Protein AF-A0ABD1MP62-F1 (afdb_monomer_lite)

Foldseek 3Di:
DEDDDPDADEEEDDLCVLVPLVYQYYAPDPHAHEEEDDLSVLSNQNHAYYHHEHYAYEEEDHLSCLSHLHAHEHHYNYAYEEADHLSNCVNLRHAEDAHEHYAYEEADNCSQQVSQNHEYYAHAQYAYEEEDDPRNPRYNYHHHHHYHYDLLVVLLVLLQVLLCVFQVDHSVVVLVLVVDPVQQQDAPLVRGHVVVVVDDDPLNLLLNLQSNLLSLLSNDPDSVRRDGVVLVVVSNVPSPDDDPDDSGRDGNNNSPPDDSDDPPDDDDD

Secondary structure (DSSP, 8-state):
-EEE--S--EEEPPGGGGG-TT--EEE--SSEEESPPPGGGGG-TT--EEE--SS--EEPPPGGGGGS--SEEE--SSEEEEEPPGGGGTTS---EEE--SSEEEEEPPHHHHT-TT--EEE--SSEEEEPPPS---S-SEEE--SSEE-THHHHHHHHHHHHHHHH-S-HHHHHHHHHSTTGGGSBHHHHS-HHHHTT--HHHHHHHHHHHHHHHHHT-SSGGGSPPHHHHHHHHH------SS-TTT-BHHHHHT-----SSS----

Sequence (269 aa):
MALYIFHPIAGSIPIQLANLTQLTRLYLHDNLLTGSIPSTLGHLKKLFDLDLHSNQITGFIPRGLGNSSLKFLYLSHNSLFGSIPSKIANSMKLIEVDLSHNNLTGSIPPLIFQCPSIRNVDLSCNLLNGSITSQINCVYNLNLSHNFLEEKCDVYSFGVVTLETLTGRDPRELISFLSNSTTQNMLLKDLLDPRLALSICQKDTQDIMIVVSIALACLCSKPKFRPSMQDVSCELSNFKMTLLSSFHEISIHQLMTREICHPSCKSQD

InterPro domains:
  IPR001611 Leucine-rich repeat [PF00560] (93-115)
  IPR001611 Leucine-rich repeat [PF13855] (22-80)
  IPR001611 Leucine-rich repeat [PS51450] (93-115)
  IPR011009 Protein kinase-like domain superfamily [SSF56112] (147-244)
  IPR032675 Leucine-rich repeat domain superfamily [G3DSA:3.80.10.10] (3-115)
  IPR051716 Plant receptor-like serine/threonine kinase [PTHR48053] (9-149)

pLDDT: mean 83.3, std 15.79, range [28.67, 98.88]

Organism: NCBI:txid520843

Structure (mmCIF, N/CA/C/O backbone):
data_AF-A0ABD1MP62-F1
#
_entry.id   AF-A0ABD1MP62-F1
#
loop_
_atom_site.group_PDB
_atom_site.id
_atom_site.type_symbol
_atom_site.label_atom_id
_atom_site.label_alt_id
_atom_site.label_comp_id
_atom_site.label_asym_id
_atom_site.label_entity_id
_atom_site.label_seq_id
_atom_site.pdbx_PDB_ins_code
_atom_site.Cartn_x
_atom_site.Cartn_y
_atom_site.Cartn_z
_atom_site.occupancy
_atom_site.B_iso_or_equiv
_atom_site.auth_seq_id
_atom_site.auth_comp_id
_atom_site.auth_asym_id
_atom_site.auth_atom_id
_atom_site.pdbx_PDB_model_num
ATOM 1 N N . MET A 1 1 ? 8.850 3.581 -27.011 1.00 85.19 1 MET A N 1
ATOM 2 C CA . MET A 1 1 ? 9.433 2.266 -27.365 1.00 85.19 1 MET A CA 1
ATOM 3 C C . MET A 1 1 ? 9.055 1.284 -26.275 1.00 85.19 1 MET A C 1
ATOM 5 O O . MET A 1 1 ? 9.059 1.680 -25.119 1.00 85.19 1 MET A O 1
ATOM 9 N N . ALA A 1 2 ? 8.693 0.052 -26.602 1.00 91.12 2 ALA A N 1
ATOM 10 C CA . ALA A 1 2 ? 8.270 -0.918 -25.601 1.00 91.12 2 ALA A CA 1
ATOM 11 C C . ALA A 1 2 ? 9.056 -2.221 -25.771 1.00 91.12 2 ALA A C 1
ATOM 13 O O . ALA A 1 2 ? 9.334 -2.613 -26.904 1.00 91.12 2 ALA A O 1
ATOM 14 N N . LEU A 1 3 ? 9.467 -2.817 -24.652 1.00 92.88 3 LEU A N 1
ATOM 15 C CA . LEU A 1 3 ? 10.203 -4.077 -24.607 1.00 92.88 3 LEU A CA 1
ATOM 16 C C . LEU A 1 3 ? 9.301 -5.135 -23.978 1.00 92.88 3 LEU A C 1
ATOM 18 O O . LEU A 1 3 ? 8.800 -4.927 -22.875 1.00 92.88 3 LEU A O 1
ATOM 22 N N . TYR A 1 4 ? 9.130 -6.236 -24.701 1.00 90.62 4 TYR A N 1
ATOM 23 C CA . TYR A 1 4 ? 8.314 -7.382 -24.325 1.00 90.62 4 TYR A CA 1
ATOM 24 C C . TYR A 1 4 ? 9.161 -8.634 -24.473 1.00 90.62 4 TYR A C 1
ATOM 26 O O . TYR A 1 4 ? 9.851 -8.792 -25.486 1.00 90.62 4 TYR A O 1
ATOM 34 N N . ILE A 1 5 ? 9.090 -9.524 -23.493 1.00 86.62 5 ILE A N 1
ATOM 35 C CA . ILE A 1 5 ? 9.750 -10.824 -23.550 1.00 86.62 5 ILE A CA 1
ATOM 36 C C . ILE A 1 5 ? 8.683 -11.903 -23.390 1.00 86.62 5 ILE A C 1
ATOM 38 O O . ILE A 1 5 ? 8.050 -11.995 -22.349 1.00 86.62 5 ILE A O 1
ATOM 42 N N . PHE A 1 6 ? 8.494 -12.709 -24.437 1.00 73.44 6 PHE A N 1
ATOM 43 C CA . PHE A 1 6 ? 7.457 -13.749 -24.509 1.00 73.44 6 PHE A CA 1
ATOM 44 C C . PHE A 1 6 ? 7.978 -15.174 -24.263 1.00 73.44 6 PHE A C 1
ATOM 46 O O . PHE A 1 6 ? 7.227 -16.132 -24.401 1.00 73.44 6 PHE A O 1
ATOM 53 N N . HIS A 1 7 ? 9.265 -15.332 -23.950 1.00 78.81 7 HIS A N 1
ATOM 54 C CA . HIS A 1 7 ? 9.871 -16.636 -23.671 1.00 78.81 7 HIS A CA 1
ATOM 55 C C . HIS A 1 7 ? 10.344 -16.679 -22.222 1.00 78.81 7 HIS A C 1
ATOM 57 O O . HIS A 1 7 ? 10.817 -15.644 -21.756 1.00 78.81 7 HIS A O 1
ATOM 63 N N . PRO A 1 8 ? 10.300 -17.845 -21.548 1.00 84.88 8 PRO A N 1
ATOM 64 C CA . PRO A 1 8 ? 10.791 -17.972 -20.184 1.00 84.88 8 PRO A CA 1
ATOM 65 C C . PRO A 1 8 ? 12.263 -17.567 -20.100 1.00 84.88 8 PRO A C 1
ATOM 67 O O . PRO A 1 8 ? 13.141 -18.242 -20.644 1.00 84.88 8 PRO A O 1
ATOM 70 N N . ILE A 1 9 ? 12.534 -16.460 -19.417 1.00 92.00 9 ILE A N 1
ATOM 71 C CA . ILE A 1 9 ? 13.886 -16.009 -19.097 1.00 92.00 9 ILE A CA 1
ATOM 72 C C . ILE A 1 9 ? 14.124 -16.177 -17.602 1.00 92.00 9 ILE A C 1
ATOM 74 O O . ILE A 1 9 ? 13.282 -15.835 -16.773 1.00 92.00 9 ILE A O 1
ATOM 78 N N . ALA A 1 10 ? 15.303 -16.700 -17.275 1.00 93.81 10 ALA A N 1
ATOM 79 C CA . ALA A 1 10 ? 15.806 -16.816 -15.917 1.00 93.81 10 ALA A CA 1
ATOM 80 C C . ALA A 1 10 ? 16.980 -15.857 -15.676 1.00 93.81 10 ALA A C 1
ATOM 82 O O . ALA A 1 10 ? 17.634 -15.393 -16.614 1.00 93.81 10 ALA A O 1
ATOM 83 N N . GLY A 1 11 ? 17.278 -15.611 -14.402 1.00 95.44 11 GLY A N 1
ATOM 84 C CA . GLY A 1 11 ? 18.381 -14.751 -13.967 1.00 95.44 11 GLY A CA 1
ATOM 85 C C . GLY A 1 11 ? 17.930 -13.339 -13.597 1.00 95.44 11 GLY A C 1
ATOM 86 O O . GLY A 1 11 ? 16.742 -13.051 -13.509 1.00 95.44 11 GLY A O 1
ATOM 87 N N . SER A 1 12 ? 18.884 -12.450 -13.331 1.00 97.06 12 SER A N 1
ATOM 88 C CA . SER A 1 12 ? 18.581 -11.094 -12.865 1.00 97.06 12 SER A CA 1
ATOM 89 C C . SER A 1 12 ? 18.259 -10.124 -13.995 1.00 97.06 12 SER A C 1
ATOM 91 O O . SER A 1 12 ? 18.856 -10.203 -15.068 1.00 97.06 12 SER A O 1
ATOM 93 N N . ILE A 1 13 ? 17.424 -9.124 -13.707 1.00 96.88 13 ILE A N 1
ATOM 94 C CA . ILE A 1 13 ? 17.196 -7.982 -14.602 1.00 96.88 13 ILE A CA 1
ATOM 95 C C . ILE A 1 13 ? 18.539 -7.259 -14.844 1.00 96.88 13 ILE A C 1
ATOM 97 O O . ILE A 1 13 ? 19.132 -6.735 -13.896 1.00 96.88 13 ILE A O 1
ATOM 101 N N . PRO A 1 14 ? 19.046 -7.198 -16.089 1.00 95.88 14 PRO A N 1
ATOM 102 C CA . PRO A 1 14 ? 20.359 -6.629 -16.358 1.00 95.88 14 PRO A CA 1
ATOM 103 C C . PRO A 1 14 ? 20.346 -5.105 -16.217 1.00 95.88 14 PRO A C 1
ATOM 105 O O . PRO A 1 14 ? 19.480 -4.411 -16.757 1.00 95.88 14 PRO A O 1
ATOM 108 N N . ILE A 1 15 ? 21.362 -4.557 -15.543 1.00 96.50 15 ILE A N 1
ATOM 109 C CA . ILE A 1 15 ? 21.493 -3.111 -15.299 1.00 96.50 15 ILE A CA 1
ATOM 110 C C . ILE A 1 15 ? 21.549 -2.293 -16.599 1.00 96.50 15 ILE A C 1
ATOM 112 O O . ILE A 1 15 ? 21.164 -1.123 -16.608 1.00 96.50 15 ILE A O 1
ATOM 116 N N . GLN A 1 16 ? 21.997 -2.915 -17.694 1.00 96.75 16 GLN A N 1
ATOM 117 C CA . GLN A 1 16 ? 22.142 -2.328 -19.023 1.00 96.75 16 GLN A CA 1
ATOM 118 C C . GLN A 1 16 ? 20.797 -1.945 -19.651 1.00 96.75 16 GLN A C 1
ATOM 120 O O . GLN A 1 16 ? 20.783 -1.094 -20.540 1.00 96.75 16 GLN A O 1
ATOM 125 N N . LEU A 1 17 ? 19.663 -2.481 -19.172 1.00 95.12 17 LEU A N 1
ATOM 126 C CA . LEU A 1 17 ? 18.332 -2.026 -19.604 1.00 95.12 17 LEU A CA 1
ATOM 127 C C . LEU A 1 17 ? 18.130 -0.526 -19.368 1.00 95.12 17 LEU A C 1
ATOM 129 O O . LEU A 1 17 ? 17.416 0.125 -20.128 1.00 95.12 17 LEU A O 1
ATOM 133 N N . ALA A 1 18 ? 18.822 0.046 -18.380 1.00 94.38 18 ALA A N 1
ATOM 134 C CA . ALA A 1 18 ? 18.816 1.480 -18.118 1.00 94.38 18 ALA A CA 1
ATOM 135 C C . ALA A 1 18 ? 19.380 2.333 -19.274 1.00 94.38 18 ALA A C 1
ATOM 137 O O . ALA A 1 18 ? 19.104 3.532 -19.328 1.00 94.38 18 ALA A O 1
ATOM 138 N N . ASN A 1 19 ? 20.126 1.740 -20.216 1.00 96.56 19 ASN A N 1
ATOM 139 C CA . ASN A 1 19 ? 20.650 2.446 -21.391 1.00 96.56 19 ASN A CA 1
ATOM 140 C C . ASN A 1 19 ? 19.568 2.706 -22.452 1.00 96.56 19 ASN A C 1
ATOM 142 O O . ASN A 1 19 ? 19.747 3.561 -23.321 1.00 96.56 19 ASN A O 1
ATOM 146 N N . LEU A 1 20 ? 18.423 2.020 -22.377 1.00 96.12 20 LEU A N 1
ATOM 147 C CA . LEU A 1 20 ? 17.305 2.179 -23.309 1.00 96.12 20 LEU A CA 1
ATOM 148 C C . LEU A 1 20 ? 16.470 3.423 -22.965 1.00 96.12 20 LEU A C 1
ATOM 150 O O . LEU A 1 20 ? 15.278 3.337 -22.707 1.00 96.12 20 LEU A O 1
ATOM 154 N N . THR A 1 21 ? 17.074 4.612 -22.967 1.00 95.25 21 THR A N 1
ATOM 155 C CA . THR A 1 21 ? 16.461 5.868 -22.470 1.00 95.25 21 THR A CA 1
ATOM 156 C C . THR A 1 21 ? 15.147 6.282 -23.155 1.00 95.25 21 THR A C 1
ATOM 158 O O . THR A 1 21 ? 14.402 7.108 -22.624 1.00 95.25 21 THR A O 1
ATOM 161 N N . GLN A 1 22 ? 14.834 5.707 -24.321 1.00 96.94 22 GLN A N 1
ATOM 162 C CA . GLN A 1 22 ? 13.578 5.915 -25.055 1.00 96.94 22 GLN A CA 1
ATOM 163 C C . GLN A 1 22 ? 12.460 4.928 -24.672 1.00 96.94 22 GLN A C 1
ATOM 165 O O . GLN A 1 22 ? 11.354 4.997 -25.225 1.00 96.94 22 GLN A O 1
ATOM 170 N N . LEU A 1 23 ? 12.739 3.994 -23.759 1.00 97.44 23 LEU A N 1
ATOM 171 C CA . LEU A 1 23 ? 11.792 2.991 -23.304 1.00 97.44 23 LEU A CA 1
ATOM 172 C C . LEU A 1 23 ? 10.648 3.655 -22.533 1.00 97.44 23 LEU A C 1
ATOM 174 O O . LEU A 1 23 ? 10.854 4.465 -21.632 1.00 97.44 23 LEU A O 1
ATOM 178 N N . THR A 1 24 ? 9.431 3.322 -22.941 1.00 97.94 24 THR A N 1
ATOM 179 C CA . THR A 1 24 ? 8.174 3.830 -22.388 1.00 97.94 24 THR A CA 1
ATOM 180 C C . THR A 1 24 ? 7.393 2.743 -21.667 1.00 97.94 24 THR A C 1
ATOM 182 O O . THR A 1 24 ? 6.661 3.065 -20.736 1.00 97.94 24 THR A O 1
ATOM 185 N N . ARG A 1 25 ? 7.567 1.478 -22.083 1.00 98.31 25 ARG A N 1
ATOM 186 C CA . ARG A 1 25 ? 6.978 0.297 -21.442 1.00 98.31 25 ARG A CA 1
ATOM 187 C C . ARG A 1 25 ? 8.011 -0.821 -21.326 1.00 98.31 25 ARG A C 1
ATOM 189 O O . ARG A 1 25 ? 8.762 -1.036 -22.283 1.00 98.31 25 ARG A O 1
ATOM 196 N N . LEU A 1 26 ? 8.043 -1.505 -20.193 1.00 97.56 26 LEU A N 1
ATOM 197 C CA . LEU A 1 26 ? 8.919 -2.648 -19.943 1.00 97.56 26 LEU A CA 1
ATOM 198 C C . LEU A 1 26 ? 8.092 -3.775 -19.336 1.00 97.56 26 LEU A C 1
ATOM 200 O O . LEU A 1 26 ? 7.709 -3.662 -18.175 1.00 97.56 26 LEU A O 1
ATOM 204 N N . TYR A 1 27 ? 7.837 -4.823 -20.117 1.00 97.62 27 TYR A N 1
ATOM 205 C CA . TYR A 1 27 ? 7.059 -5.982 -19.689 1.00 97.62 27 TYR A CA 1
ATOM 206 C C . TYR A 1 27 ? 7.955 -7.214 -19.645 1.00 97.62 27 TYR A C 1
ATOM 208 O O . TYR A 1 27 ? 8.430 -7.694 -20.680 1.00 97.62 27 TYR A O 1
ATOM 216 N N . LEU A 1 28 ? 8.202 -7.682 -18.425 1.00 96.75 28 LEU A N 1
ATOM 217 C CA . LEU A 1 28 ? 8.984 -8.876 -18.106 1.00 96.75 28 LEU A CA 1
ATOM 218 C C . LEU A 1 28 ? 8.209 -9.818 -17.168 1.00 96.75 28 LEU A C 1
ATOM 220 O O . LEU A 1 28 ? 8.817 -10.626 -16.465 1.00 96.75 28 LEU A O 1
ATOM 224 N N . HIS A 1 29 ? 6.884 -9.684 -17.112 1.00 96.69 29 HIS A N 1
ATOM 225 C CA . HIS A 1 29 ? 6.030 -10.518 -16.275 1.00 96.69 29 HIS A CA 1
ATOM 226 C C . HIS A 1 29 ? 6.035 -11.992 -16.705 1.00 96.69 29 HIS A C 1
ATOM 228 O O . HIS A 1 29 ? 6.496 -12.309 -17.802 1.00 96.69 29 HIS A O 1
ATOM 234 N N . ASP A 1 30 ? 5.559 -12.880 -15.831 1.00 96.56 30 ASP A N 1
ATOM 235 C CA . ASP A 1 30 ? 5.448 -14.331 -16.065 1.00 96.56 30 ASP A CA 1
ATOM 236 C C . ASP A 1 30 ? 6.766 -14.983 -16.517 1.00 96.56 30 ASP A C 1
ATOM 238 O O . ASP A 1 30 ? 6.841 -15.719 -17.505 1.00 96.56 30 ASP A O 1
ATOM 242 N N . ASN A 1 31 ? 7.841 -14.689 -15.787 1.00 96.38 31 ASN A N 1
ATOM 243 C CA . ASN A 1 31 ? 9.179 -15.203 -16.060 1.00 96.38 31 ASN A CA 1
ATOM 244 C C . ASN A 1 31 ? 9.808 -15.833 -14.804 1.00 96.38 31 ASN A C 1
ATOM 246 O O . ASN A 1 31 ? 9.203 -15.936 -13.739 1.00 96.38 31 ASN A O 1
ATOM 250 N N . LEU A 1 32 ? 11.048 -16.309 -14.935 1.00 96.56 32 LEU A N 1
ATOM 251 C CA . LEU A 1 32 ? 11.832 -16.889 -13.840 1.00 96.56 32 LEU A CA 1
ATOM 252 C C . LEU A 1 32 ? 12.910 -15.903 -13.364 1.00 96.56 32 LEU A C 1
ATOM 254 O O . LEU A 1 32 ? 14.020 -16.311 -13.004 1.00 96.56 32 LEU A O 1
ATOM 258 N N . LEU A 1 33 ? 12.627 -14.596 -13.426 1.00 97.56 33 LEU A N 1
ATOM 259 C CA . LEU A 1 33 ? 13.602 -13.578 -13.053 1.00 97.56 33 LEU A CA 1
ATOM 260 C C . LEU A 1 33 ? 13.851 -13.603 -11.548 1.00 97.56 33 LEU A C 1
ATOM 262 O O . LEU A 1 33 ? 12.921 -13.679 -10.750 1.00 97.56 33 LEU A O 1
ATOM 266 N N . THR A 1 34 ? 15.121 -13.511 -11.171 1.00 98.12 34 THR A N 1
ATOM 267 C CA . THR A 1 34 ? 15.604 -13.545 -9.786 1.00 98.12 34 THR A CA 1
ATOM 268 C C . THR A 1 34 ? 16.410 -12.285 -9.461 1.00 98.12 34 THR A C 1
ATOM 270 O O . THR A 1 34 ? 16.545 -11.372 -10.279 1.00 98.12 34 THR A O 1
ATOM 273 N N . GLY A 1 35 ? 16.970 -12.200 -8.252 1.00 98.00 35 GLY A N 1
ATOM 274 C CA . GLY A 1 35 ? 17.731 -11.026 -7.818 1.00 98.00 35 GLY A CA 1
ATOM 275 C C . GLY A 1 35 ? 16.833 -9.811 -7.582 1.00 98.00 35 GLY A C 1
ATOM 276 O O . GLY A 1 35 ? 15.631 -9.964 -7.399 1.00 98.00 35 GLY A O 1
ATOM 277 N N . SER A 1 36 ? 17.412 -8.611 -7.536 1.00 98.25 36 SER A N 1
ATOM 278 C CA . SER A 1 36 ? 16.685 -7.381 -7.204 1.00 98.25 36 SER A CA 1
ATOM 279 C C . SER A 1 36 ? 16.381 -6.504 -8.410 1.00 98.25 36 SER A C 1
ATOM 281 O O . SER A 1 36 ? 17.054 -6.570 -9.438 1.00 98.25 36 SER A O 1
ATOM 283 N N . ILE A 1 37 ? 15.376 -5.635 -8.267 1.00 98.50 37 ILE A N 1
ATOM 284 C CA . ILE A 1 37 ? 15.076 -4.602 -9.260 1.00 98.50 37 ILE A CA 1
ATOM 285 C C . ILE A 1 37 ? 16.245 -3.598 -9.291 1.00 98.50 37 ILE A C 1
ATOM 287 O O . ILE A 1 37 ? 16.512 -2.940 -8.277 1.00 98.50 37 ILE A O 1
ATOM 291 N N . PRO A 1 38 ? 16.938 -3.411 -10.431 1.00 97.50 38 PRO A N 1
ATOM 292 C CA . PRO A 1 38 ? 18.050 -2.478 -10.512 1.00 97.50 38 PRO A CA 1
ATOM 293 C C . PRO A 1 38 ? 17.594 -1.040 -10.279 1.00 97.50 38 PRO A C 1
ATOM 295 O O . PRO A 1 38 ? 16.710 -0.523 -10.965 1.00 97.50 38 PRO A O 1
ATOM 298 N N . SER A 1 39 ? 18.259 -0.333 -9.365 1.00 96.06 39 SER A N 1
ATOM 299 C CA . SER A 1 39 ? 17.982 1.089 -9.120 1.00 96.06 39 SER A CA 1
ATOM 300 C C . SER A 1 39 ? 18.229 1.968 -10.355 1.00 96.06 39 SER A C 1
ATOM 302 O O . SER A 1 39 ? 17.619 3.034 -10.482 1.00 96.06 39 SER A O 1
ATOM 304 N N . THR A 1 40 ? 19.058 1.494 -11.294 1.00 97.06 40 THR A N 1
ATOM 305 C CA . THR A 1 40 ? 19.348 2.136 -12.582 1.00 97.06 40 THR A CA 1
ATOM 306 C C . THR A 1 40 ? 18.129 2.235 -13.498 1.00 97.06 40 THR A C 1
ATOM 308 O O . THR A 1 40 ? 18.106 3.123 -14.348 1.00 97.06 40 THR A O 1
ATOM 311 N N . LEU A 1 41 ? 17.070 1.435 -13.301 1.00 96.75 41 LEU A N 1
ATOM 312 C CA . LEU A 1 41 ? 15.810 1.602 -14.044 1.00 96.75 41 LEU A CA 1
ATOM 313 C C . LEU A 1 41 ? 15.182 2.992 -13.834 1.00 96.75 41 LEU A C 1
ATOM 315 O O . LEU A 1 41 ? 14.475 3.489 -14.709 1.00 96.75 41 LEU A O 1
ATOM 319 N N . GLY A 1 42 ? 15.521 3.684 -12.739 1.00 94.62 42 GLY A N 1
ATOM 320 C CA . GLY A 1 42 ? 15.162 5.089 -12.508 1.00 94.62 42 GLY A CA 1
ATOM 321 C C . GLY A 1 42 ? 15.784 6.102 -13.488 1.00 94.62 42 GLY A C 1
ATOM 322 O O . GLY A 1 42 ? 15.451 7.295 -13.457 1.00 94.62 42 GLY A O 1
ATOM 323 N N . HIS A 1 43 ? 16.714 5.676 -14.349 1.00 96.25 43 HIS A N 1
ATOM 324 C CA . HIS A 1 43 ? 17.237 6.492 -15.449 1.00 96.25 43 HIS A CA 1
ATOM 325 C C . HIS A 1 43 ? 16.271 6.558 -16.640 1.00 96.25 43 HIS A C 1
ATOM 327 O O . HIS A 1 43 ? 16.341 7.503 -17.427 1.00 96.25 43 HIS A O 1
ATOM 333 N N . LEU A 1 44 ? 15.324 5.622 -16.744 1.00 96.69 44 LEU A N 1
ATOM 334 C CA . LEU A 1 44 ? 14.346 5.549 -17.828 1.00 96.69 44 LEU A CA 1
ATOM 335 C C . LEU A 1 44 ? 13.206 6.559 -17.618 1.00 96.69 44 LEU A C 1
ATOM 337 O O . LEU A 1 44 ? 12.071 6.200 -17.327 1.00 96.69 44 LEU A O 1
ATOM 341 N N . LYS A 1 45 ? 13.491 7.856 -17.785 1.00 95.81 45 LYS A N 1
ATOM 342 C CA . LYS A 1 45 ? 12.548 8.959 -17.482 1.00 95.81 45 LYS A CA 1
ATOM 343 C C . LYS A 1 45 ? 11.215 8.889 -18.232 1.00 95.81 45 LYS A C 1
ATOM 345 O O . LYS A 1 45 ? 10.214 9.423 -17.751 1.00 95.81 45 LYS A O 1
ATOM 350 N N . LYS A 1 46 ? 11.219 8.257 -19.410 1.00 96.69 46 LYS A N 1
ATOM 351 C CA . LYS A 1 46 ? 10.047 8.073 -20.276 1.00 96.69 46 LYS A CA 1
ATOM 352 C C . LYS A 1 46 ? 9.226 6.826 -19.935 1.00 96.69 46 LYS A C 1
ATOM 354 O O . LYS A 1 46 ? 8.122 6.696 -20.462 1.00 96.69 46 LYS A O 1
ATOM 359 N N . LEU A 1 47 ? 9.741 5.942 -19.078 1.00 97.75 47 LEU A N 1
ATOM 360 C CA . LEU A 1 47 ? 9.043 4.742 -18.638 1.00 97.75 47 LEU A CA 1
ATOM 361 C C . LEU A 1 47 ? 7.823 5.159 -17.821 1.00 97.75 47 LEU A C 1
ATOM 363 O O . LEU A 1 47 ? 7.959 5.825 -16.792 1.00 97.75 47 LEU A O 1
ATOM 367 N N . PHE A 1 48 ? 6.644 4.792 -18.314 1.00 97.69 48 PHE A N 1
ATOM 368 C CA . PHE A 1 48 ? 5.382 5.042 -17.627 1.00 97.69 48 PHE A CA 1
ATOM 369 C C . PHE A 1 48 ? 4.639 3.753 -17.270 1.00 97.69 48 PHE A C 1
ATOM 371 O O . PHE A 1 48 ? 3.682 3.810 -16.505 1.00 97.69 48 PHE A O 1
ATOM 378 N N . ASP A 1 49 ? 5.066 2.618 -17.814 1.00 98.44 49 ASP A N 1
ATOM 379 C CA . ASP A 1 49 ? 4.413 1.329 -17.638 1.00 98.44 49 ASP A CA 1
ATOM 380 C C . ASP A 1 49 ? 5.478 0.261 -17.380 1.00 98.44 49 ASP A C 1
AT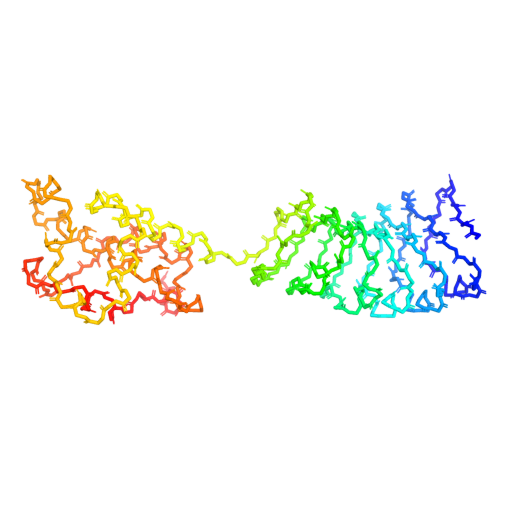OM 382 O O . ASP A 1 49 ? 6.313 -0.019 -18.250 1.00 98.44 49 ASP A O 1
ATOM 386 N N . LEU A 1 50 ? 5.524 -0.235 -16.149 1.00 98.38 50 LEU A N 1
ATOM 387 C CA . LEU A 1 50 ? 6.492 -1.227 -15.704 1.00 98.38 50 LEU A CA 1
ATOM 388 C C . LEU A 1 50 ? 5.739 -2.432 -15.166 1.00 98.38 50 LEU A C 1
ATOM 390 O O . LEU A 1 50 ? 5.054 -2.321 -14.149 1.00 98.38 50 LEU A O 1
ATOM 394 N N . ASP A 1 51 ? 5.940 -3.566 -15.823 1.00 98.44 51 ASP A N 1
ATOM 395 C CA . ASP A 1 51 ? 5.323 -4.821 -15.438 1.00 98.44 51 ASP A CA 1
ATOM 396 C C . ASP A 1 51 ? 6.380 -5.910 -15.225 1.00 98.44 51 ASP A C 1
ATOM 398 O O . ASP A 1 51 ? 7.065 -6.330 -16.164 1.00 98.44 51 ASP A O 1
ATOM 402 N N . LEU A 1 52 ? 6.527 -6.321 -13.966 1.00 98.31 52 LEU A N 1
ATOM 403 C CA . LEU A 1 52 ? 7.432 -7.368 -13.493 1.00 98.31 52 LEU A CA 1
ATOM 404 C C . LEU A 1 52 ? 6.682 -8.430 -12.667 1.00 98.31 52 LEU A C 1
ATOM 406 O O . LEU A 1 52 ? 7.323 -9.145 -11.888 1.00 98.31 52 LEU A O 1
ATOM 410 N N . HIS A 1 53 ? 5.349 -8.513 -12.771 1.00 98.44 53 HIS A N 1
ATOM 411 C CA . HIS A 1 53 ? 4.575 -9.439 -11.940 1.00 98.44 53 HIS A CA 1
ATOM 412 C C . HIS A 1 53 ? 4.910 -10.913 -12.237 1.00 98.44 53 HIS A C 1
ATOM 414 O O . HIS A 1 53 ? 5.508 -11.224 -13.269 1.00 98.44 53 HIS A O 1
ATOM 420 N N . SER A 1 54 ? 4.565 -11.825 -11.325 1.00 98.06 54 SER A N 1
ATOM 421 C CA . SER A 1 54 ? 4.788 -13.276 -11.484 1.00 98.06 54 SER A CA 1
ATOM 422 C C . SER A 1 54 ? 6.245 -13.631 -11.811 1.00 98.06 54 SER A C 1
ATOM 424 O O . SER A 1 54 ? 6.560 -14.178 -12.869 1.00 98.06 54 SER A O 1
ATOM 426 N N . ASN A 1 55 ? 7.156 -13.291 -10.900 1.00 98.31 55 ASN A N 1
ATOM 427 C CA . ASN A 1 55 ? 8.576 -13.633 -10.988 1.00 98.31 55 ASN A CA 1
ATOM 428 C C . ASN A 1 55 ? 9.106 -14.080 -9.607 1.00 98.31 55 ASN A C 1
ATOM 430 O O . ASN A 1 55 ? 8.359 -14.261 -8.649 1.00 98.31 55 ASN A O 1
ATOM 434 N N . GLN A 1 56 ? 10.417 -14.295 -9.491 1.00 98.25 56 GLN A N 1
ATOM 435 C CA . GLN A 1 56 ? 11.108 -14.647 -8.242 1.00 98.25 56 GLN A CA 1
ATOM 436 C C . GLN A 1 56 ? 12.015 -13.493 -7.777 1.00 98.25 56 GLN A C 1
ATOM 438 O O . GLN A 1 56 ? 13.098 -13.706 -7.218 1.00 98.25 56 GLN A O 1
ATOM 443 N N . ILE A 1 57 ? 11.610 -12.250 -8.054 1.00 98.62 57 ILE A N 1
ATOM 444 C CA . ILE A 1 57 ? 12.391 -11.055 -7.729 1.00 98.62 57 ILE A CA 1
ATOM 445 C C . ILE A 1 57 ? 12.368 -10.847 -6.214 1.00 98.62 57 ILE A C 1
ATOM 447 O O . ILE A 1 57 ? 11.333 -10.941 -5.561 1.00 98.62 57 ILE A O 1
ATOM 451 N N . THR A 1 58 ? 13.531 -10.539 -5.653 1.00 98.56 58 THR A N 1
ATOM 452 C CA . THR A 1 58 ? 13.768 -10.312 -4.223 1.00 98.56 58 THR A CA 1
ATOM 453 C C . THR A 1 58 ? 14.302 -8.899 -3.982 1.00 98.56 58 THR A C 1
ATOM 455 O O . THR A 1 58 ? 14.555 -8.130 -4.909 1.00 98.56 58 THR A O 1
ATOM 458 N N . GLY A 1 59 ? 14.521 -8.531 -2.721 1.00 98.31 59 GLY A N 1
ATOM 459 C CA . GLY A 1 59 ? 15.110 -7.241 -2.367 1.00 98.31 59 GLY A CA 1
ATOM 460 C C . GLY A 1 59 ? 14.082 -6.121 -2.241 1.00 98.31 59 GLY A C 1
ATOM 461 O O . GLY A 1 59 ? 12.876 -6.345 -2.214 1.00 98.31 59 GLY A O 1
ATOM 462 N N . PHE A 1 60 ? 14.585 -4.893 -2.136 1.00 98.56 60 PHE A N 1
ATOM 463 C CA . PHE A 1 60 ? 13.765 -3.701 -1.939 1.00 98.56 60 PHE A CA 1
ATOM 464 C C . PHE A 1 60 ? 13.244 -3.147 -3.262 1.00 98.56 60 PHE A C 1
ATOM 466 O O . PHE A 1 60 ? 13.960 -3.152 -4.264 1.00 98.56 60 PHE A O 1
ATOM 473 N N . ILE A 1 61 ? 12.065 -2.522 -3.232 1.00 98.56 61 ILE A N 1
ATOM 474 C CA . ILE A 1 61 ? 11.641 -1.616 -4.304 1.00 98.56 61 ILE A CA 1
ATOM 475 C C . ILE A 1 61 ? 12.605 -0.413 -4.303 1.00 98.56 61 ILE A C 1
ATOM 477 O O . ILE A 1 61 ? 12.689 0.319 -3.312 1.00 98.56 61 ILE A O 1
ATOM 481 N N . PRO A 1 62 ? 13.378 -0.165 -5.374 1.00 97.31 62 PRO A N 1
ATOM 482 C CA . PRO A 1 62 ? 14.399 0.867 -5.343 1.00 97.31 62 PRO A CA 1
ATOM 483 C C . PRO A 1 62 ? 13.768 2.258 -5.431 1.00 97.31 62 PRO A C 1
ATOM 485 O O . PRO A 1 62 ? 13.056 2.591 -6.377 1.00 97.31 62 PRO A O 1
ATOM 488 N N . ARG A 1 63 ? 14.151 3.142 -4.501 1.00 95.94 63 ARG A N 1
ATOM 489 C CA . ARG A 1 63 ? 13.726 4.558 -4.474 1.00 95.94 63 ARG A CA 1
ATOM 490 C C . ARG A 1 63 ? 13.957 5.320 -5.790 1.00 95.94 63 ARG A C 1
ATOM 492 O O . ARG A 1 63 ? 13.340 6.357 -6.004 1.00 95.94 63 ARG A O 1
ATOM 499 N N . GLY A 1 64 ? 14.872 4.831 -6.635 1.00 94.50 64 GLY A N 1
ATOM 500 C CA . GLY A 1 64 ? 15.183 5.391 -7.949 1.00 94.50 64 GLY A CA 1
ATOM 501 C C . GLY A 1 64 ? 14.044 5.269 -8.965 1.00 94.50 64 GLY A C 1
ATOM 502 O O . GLY A 1 64 ? 13.953 6.136 -9.829 1.00 94.50 64 GLY A O 1
ATOM 503 N N . LEU A 1 65 ? 13.144 4.281 -8.837 1.00 95.25 65 LEU A N 1
ATOM 504 C CA . LEU A 1 65 ? 11.974 4.135 -9.725 1.00 95.25 65 LEU A CA 1
ATOM 505 C C . LEU A 1 65 ? 11.059 5.361 -9.697 1.00 95.25 65 LEU A C 1
ATOM 507 O O . LEU A 1 65 ? 10.474 5.715 -10.715 1.00 95.25 65 LEU A O 1
ATOM 511 N N . GLY A 1 66 ? 11.021 6.065 -8.564 1.00 91.38 66 GLY A N 1
ATOM 512 C CA . GLY A 1 66 ? 10.309 7.333 -8.415 1.00 91.38 66 GLY A CA 1
ATOM 513 C C . GLY A 1 66 ? 10.793 8.463 -9.326 1.00 91.38 66 GLY A C 1
ATOM 514 O O . GLY A 1 66 ? 10.119 9.479 -9.460 1.00 91.38 66 GLY A O 1
ATOM 515 N N . ASN A 1 67 ? 11.959 8.306 -9.959 1.00 93.25 67 ASN A N 1
ATOM 516 C CA . ASN A 1 67 ? 12.467 9.272 -10.924 1.00 93.25 67 ASN A CA 1
ATOM 517 C C . ASN A 1 67 ? 11.909 9.068 -12.346 1.00 93.25 67 ASN A C 1
ATOM 519 O O . ASN A 1 67 ? 12.207 9.881 -13.228 1.00 93.25 67 ASN A O 1
ATOM 523 N N . SER A 1 68 ? 11.179 7.980 -12.588 1.00 92.12 68 SER A N 1
ATOM 524 C CA . SER A 1 68 ? 10.500 7.694 -13.852 1.00 92.12 68 SER A CA 1
ATOM 525 C C . SER A 1 68 ? 9.074 8.256 -13.828 1.00 92.12 68 SER A C 1
ATOM 527 O O . SER A 1 68 ? 8.504 8.518 -12.770 1.00 92.12 68 SER A O 1
ATOM 529 N N . SER A 1 69 ? 8.468 8.457 -14.999 1.00 93.19 69 SER A N 1
ATOM 530 C CA . SER A 1 69 ? 7.100 8.992 -15.109 1.00 93.19 69 SER A CA 1
ATOM 531 C C . SER A 1 69 ? 6.036 7.893 -15.000 1.00 93.19 69 SER A C 1
ATOM 533 O O . SER A 1 69 ? 5.123 7.848 -15.826 1.00 93.19 69 SER A O 1
ATOM 535 N N . LEU A 1 70 ? 6.171 7.002 -14.010 1.00 97.44 70 LEU A N 1
ATOM 536 C CA . LEU A 1 70 ? 5.311 5.827 -13.841 1.00 97.44 70 LEU A CA 1
ATOM 537 C C . LEU A 1 70 ? 3.833 6.213 -13.690 1.00 97.44 70 LEU A C 1
ATOM 539 O O . LEU A 1 70 ? 3.488 7.152 -12.970 1.00 97.44 70 LEU A O 1
ATOM 543 N N . LYS A 1 71 ? 2.991 5.464 -14.401 1.00 98.12 71 LYS A N 1
ATOM 544 C CA . LYS A 1 71 ? 1.526 5.484 -14.365 1.00 98.12 71 LYS A CA 1
ATOM 545 C C . LYS A 1 71 ? 0.982 4.121 -13.949 1.00 98.12 71 LYS A C 1
ATOM 547 O O . LYS A 1 71 ? 0.060 4.073 -13.145 1.00 98.12 71 LYS A O 1
ATOM 552 N N . PHE A 1 72 ? 1.573 3.057 -14.483 1.00 98.50 72 PHE A N 1
ATOM 553 C CA . PHE A 1 72 ? 1.221 1.673 -14.198 1.00 98.50 72 PHE A CA 1
ATOM 554 C C . PHE A 1 72 ? 2.451 0.973 -13.628 1.00 98.50 72 PHE A C 1
ATOM 556 O O . PHE A 1 72 ? 3.548 1.077 -14.193 1.00 98.50 72 PHE A O 1
ATOM 563 N N . LEU A 1 73 ? 2.277 0.336 -12.477 1.00 98.56 73 LEU A N 1
ATOM 564 C CA . LEU A 1 73 ? 3.331 -0.386 -11.787 1.00 98.56 73 LEU A CA 1
ATOM 565 C C . LEU A 1 73 ? 2.781 -1.709 -11.263 1.00 98.56 73 LEU A C 1
ATOM 567 O O . LEU A 1 73 ? 2.026 -1.713 -10.293 1.00 98.56 73 LEU A O 1
ATOM 571 N N . TYR A 1 74 ? 3.231 -2.804 -11.865 1.00 98.81 74 TYR A N 1
ATOM 572 C CA . TYR A 1 74 ? 2.849 -4.160 -11.486 1.00 98.81 74 TYR A CA 1
ATOM 573 C C . TYR A 1 74 ? 4.091 -4.915 -11.020 1.00 98.81 74 TYR A C 1
ATOM 575 O O . TYR A 1 74 ? 4.989 -5.209 -11.810 1.00 98.81 74 TYR A O 1
ATOM 583 N N . LEU A 1 75 ? 4.175 -5.171 -9.716 1.00 98.75 75 LEU A N 1
ATOM 584 C CA . LEU A 1 75 ? 5.258 -5.929 -9.079 1.00 98.75 75 LEU A CA 1
ATOM 585 C C . LEU A 1 75 ? 4.715 -7.120 -8.273 1.00 98.75 75 LEU A C 1
ATOM 587 O O . LEU A 1 75 ? 5.431 -7.667 -7.429 1.00 98.75 75 LEU A O 1
ATOM 591 N N . SER A 1 76 ? 3.455 -7.496 -8.485 1.00 98.88 76 SER A N 1
ATOM 592 C CA . SER A 1 76 ? 2.791 -8.545 -7.718 1.00 98.88 76 SER A CA 1
ATOM 593 C C . SER A 1 76 ? 3.395 -9.928 -7.935 1.00 98.88 76 SER A C 1
ATOM 595 O O . SER A 1 76 ? 4.144 -10.149 -8.888 1.00 98.88 76 SER A O 1
ATOM 597 N N . HIS A 1 77 ? 3.113 -10.859 -7.022 1.00 98.75 77 HIS A N 1
ATOM 598 C CA . HIS A 1 77 ? 3.619 -12.238 -7.074 1.00 98.75 77 HIS A CA 1
ATOM 599 C C . HIS A 1 77 ? 5.146 -12.302 -7.236 1.00 98.75 77 HIS A C 1
ATOM 601 O O . HIS A 1 77 ? 5.678 -12.850 -8.202 1.00 98.75 77 HIS A O 1
ATOM 607 N N . ASN A 1 78 ? 5.847 -11.702 -6.276 1.00 98.81 78 ASN A N 1
ATOM 608 C CA . ASN A 1 78 ? 7.302 -11.731 -6.154 1.00 98.81 78 ASN A CA 1
ATOM 609 C C . ASN A 1 78 ? 7.685 -11.956 -4.676 1.00 98.81 78 ASN A C 1
ATOM 611 O O . ASN A 1 78 ? 6.854 -12.273 -3.829 1.00 98.81 78 ASN A O 1
ATOM 615 N N . SER A 1 79 ? 8.967 -11.838 -4.344 1.00 98.62 79 SER A N 1
ATOM 616 C CA . SER A 1 79 ? 9.494 -11.929 -2.975 1.00 98.62 79 SER A CA 1
ATOM 617 C C . SER A 1 79 ? 10.147 -10.610 -2.535 1.00 98.62 79 SER A C 1
ATOM 619 O O . SER A 1 79 ? 11.181 -10.603 -1.858 1.00 98.62 79 SER A O 1
ATOM 621 N N . LEU A 1 80 ? 9.575 -9.473 -2.954 1.00 98.81 80 LEU A N 1
ATOM 622 C CA . LEU A 1 80 ? 10.050 -8.141 -2.570 1.00 98.81 80 LEU A CA 1
ATOM 623 C C . LEU A 1 80 ? 9.806 -7.898 -1.079 1.00 98.81 80 LEU A C 1
ATOM 625 O O . LEU A 1 80 ? 8.782 -8.308 -0.538 1.00 98.81 80 LEU A O 1
ATOM 629 N N . PHE A 1 81 ? 10.725 -7.198 -0.417 1.00 98.56 81 PHE A N 1
ATOM 630 C CA . PHE A 1 81 ? 10.636 -6.922 1.017 1.00 98.56 81 PHE A CA 1
ATOM 631 C C . PHE A 1 81 ? 11.075 -5.503 1.386 1.00 98.56 81 PHE A C 1
ATOM 633 O O . PHE A 1 81 ? 11.627 -4.751 0.579 1.00 98.56 81 PHE A O 1
ATOM 640 N N . GLY A 1 82 ? 10.840 -5.142 2.648 1.00 98.12 82 GLY A N 1
ATOM 641 C CA . GLY A 1 82 ? 11.069 -3.795 3.164 1.00 98.12 82 GLY A CA 1
ATOM 642 C C . GLY A 1 82 ? 9.932 -2.840 2.809 1.00 98.12 82 GLY A C 1
ATOM 643 O O . GLY A 1 82 ? 8.868 -3.263 2.364 1.00 98.12 82 GLY A O 1
ATOM 644 N N . SER A 1 83 ? 10.143 -1.544 3.035 1.00 97.75 83 SER A N 1
ATOM 645 C CA . SER A 1 83 ? 9.087 -0.546 2.871 1.00 97.75 83 SER A CA 1
ATOM 646 C C . SER A 1 83 ? 8.886 -0.084 1.436 1.00 97.75 83 SER A C 1
ATOM 648 O O . SER A 1 83 ? 9.826 0.005 0.644 1.00 97.75 83 SER A O 1
ATOM 650 N N . ILE A 1 84 ? 7.641 0.279 1.120 1.00 98.00 84 ILE A N 1
ATOM 651 C CA . ILE A 1 84 ? 7.297 0.948 -0.134 1.00 98.00 84 ILE A CA 1
ATOM 652 C C . ILE A 1 84 ? 7.923 2.356 -0.103 1.00 98.00 84 ILE A C 1
ATOM 654 O O . ILE A 1 84 ? 7.591 3.159 0.774 1.00 98.00 84 ILE A O 1
ATOM 658 N N . PRO A 1 85 ? 8.829 2.716 -1.030 1.00 96.94 85 PRO A N 1
ATOM 659 C CA . PRO A 1 85 ? 9.439 4.038 -1.022 1.00 96.94 85 PRO A CA 1
ATOM 660 C C . PRO A 1 85 ? 8.413 5.108 -1.396 1.00 96.94 85 PRO A C 1
ATOM 662 O O . PRO A 1 85 ? 7.868 5.080 -2.497 1.00 96.94 85 PRO A O 1
ATOM 665 N N . SER A 1 86 ? 8.238 6.132 -0.555 1.00 93.38 86 SER A N 1
ATOM 666 C CA . SER A 1 86 ? 7.349 7.270 -0.858 1.00 93.38 86 SER A CA 1
ATOM 667 C C . SER A 1 86 ? 7.656 7.935 -2.201 1.00 93.38 86 SER A C 1
ATOM 669 O O . SER A 1 86 ? 6.749 8.379 -2.899 1.00 93.38 86 SER A O 1
ATOM 671 N N . LYS A 1 87 ? 8.933 7.921 -2.610 1.00 95.44 87 LYS A N 1
ATOM 672 C CA . LYS A 1 87 ? 9.394 8.490 -3.880 1.00 95.44 87 LYS A CA 1
ATOM 673 C C . LYS A 1 87 ? 8.716 7.890 -5.108 1.00 95.44 87 LYS A C 1
ATOM 675 O O . LYS A 1 87 ? 8.708 8.553 -6.138 1.00 95.44 87 LYS A O 1
ATOM 680 N N . ILE A 1 88 ? 8.152 6.683 -5.029 1.00 95.31 88 ILE A N 1
ATOM 681 C CA . ILE A 1 88 ? 7.499 6.033 -6.173 1.00 95.31 88 ILE A CA 1
ATOM 682 C C . ILE A 1 88 ? 6.317 6.844 -6.723 1.00 95.31 88 ILE A C 1
ATOM 684 O O . ILE A 1 88 ? 6.038 6.792 -7.916 1.00 95.31 88 ILE A O 1
ATOM 688 N N . ALA A 1 89 ? 5.694 7.658 -5.868 1.00 92.62 89 ALA A N 1
ATOM 689 C CA . ALA A 1 89 ? 4.593 8.546 -6.213 1.00 92.62 89 ALA A CA 1
ATOM 690 C C . ALA A 1 89 ? 5.037 9.989 -6.536 1.00 92.62 89 ALA A C 1
ATOM 692 O O . ALA A 1 89 ? 4.193 10.831 -6.824 1.00 92.62 89 ALA A O 1
ATOM 693 N N . ASN A 1 90 ? 6.342 10.302 -6.548 1.00 92.12 90 ASN A N 1
ATOM 694 C CA . ASN A 1 90 ? 6.839 11.674 -6.757 1.00 92.12 90 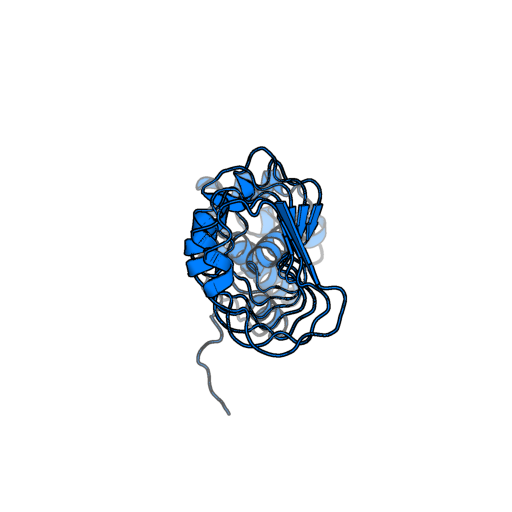ASN A CA 1
ATOM 695 C C . ASN A 1 90 ? 6.407 12.297 -8.090 1.00 92.12 90 ASN A C 1
ATOM 697 O O . ASN A 1 90 ? 6.303 13.516 -8.193 1.00 92.12 90 ASN A O 1
ATOM 701 N N . SER A 1 91 ? 6.187 11.480 -9.123 1.00 92.19 91 SER A N 1
ATOM 702 C CA . SER A 1 91 ? 5.729 11.964 -10.426 1.00 92.19 91 SER A CA 1
ATOM 703 C C . SER A 1 91 ? 4.279 12.463 -10.397 1.00 92.19 91 SER A C 1
ATOM 705 O O . SER A 1 91 ? 3.870 13.137 -11.342 1.00 92.19 91 SER A O 1
ATOM 707 N N . MET A 1 92 ? 3.512 12.125 -9.348 1.00 93.44 92 MET A N 1
ATOM 708 C CA . MET A 1 92 ? 2.078 12.399 -9.184 1.00 93.44 92 MET A CA 1
ATOM 709 C C . MET A 1 92 ? 1.226 11.925 -10.374 1.00 93.44 92 MET A C 1
ATOM 711 O O . MET A 1 92 ? 0.179 12.497 -10.675 1.00 93.44 92 MET A O 1
ATOM 715 N N . LYS A 1 93 ? 1.694 10.887 -11.082 1.00 95.62 93 LYS A N 1
ATOM 716 C CA . LYS A 1 93 ? 1.083 10.357 -12.313 1.00 95.62 93 LYS A CA 1
ATOM 717 C C . LYS A 1 93 ? 0.563 8.928 -12.185 1.00 95.62 93 LYS A C 1
ATOM 719 O O . LYS A 1 93 ? 0.034 8.424 -13.172 1.00 95.62 93 LYS A O 1
ATOM 724 N N . LEU A 1 94 ? 0.706 8.291 -11.021 1.00 96.38 94 LEU A N 1
ATOM 725 C CA . LEU A 1 94 ? 0.235 6.924 -10.808 1.00 96.38 94 LEU A CA 1
ATOM 726 C C . LEU A 1 94 ? -1.274 6.828 -11.062 1.00 96.38 94 LEU A C 1
ATOM 728 O O . LEU A 1 94 ? -2.044 7.697 -10.649 1.00 96.38 94 LEU A O 1
ATOM 732 N N . ILE A 1 95 ? -1.654 5.770 -11.769 1.00 96.50 95 ILE A N 1
ATOM 733 C CA . ILE A 1 95 ? -3.024 5.389 -12.119 1.00 96.50 95 ILE A CA 1
ATOM 734 C C . ILE A 1 95 ? -3.328 4.036 -11.483 1.00 96.50 95 ILE A C 1
ATOM 736 O O . ILE A 1 95 ? -4.379 3.872 -10.866 1.00 96.50 95 ILE A O 1
ATOM 740 N N . GLU A 1 96 ? -2.385 3.103 -11.588 1.00 97.81 96 GLU A N 1
ATOM 741 C CA . GLU A 1 96 ? -2.536 1.740 -11.100 1.00 97.81 96 GLU A CA 1
ATOM 742 C C . GLU A 1 96 ? -1.246 1.249 -10.456 1.00 97.81 96 GLU A C 1
ATOM 744 O O . GLU A 1 96 ? -0.147 1.436 -10.994 1.00 97.81 96 GLU A O 1
ATOM 749 N N . VAL A 1 97 ? -1.398 0.662 -9.275 1.00 98.00 97 VAL A N 1
ATOM 750 C CA . VAL A 1 97 ? -0.310 0.090 -8.490 1.00 98.00 97 VAL A CA 1
ATOM 751 C C . VAL A 1 97 ? -0.770 -1.263 -7.972 1.00 98.00 97 VAL A C 1
ATOM 753 O O . VAL A 1 97 ? -1.684 -1.323 -7.153 1.00 98.00 97 VAL A O 1
ATOM 756 N N . ASP A 1 98 ? -0.106 -2.323 -8.412 1.00 98.69 98 ASP A N 1
ATOM 757 C CA . ASP A 1 98 ? -0.276 -3.666 -7.867 1.00 98.69 98 ASP A CA 1
ATOM 758 C C . ASP A 1 98 ? 1.057 -4.145 -7.288 1.00 98.69 98 ASP A C 1
ATOM 760 O O . ASP A 1 98 ? 2.026 -4.406 -8.009 1.00 98.69 98 ASP A O 1
ATOM 764 N N . LEU A 1 99 ? 1.110 -4.211 -5.961 1.00 98.69 99 LEU A N 1
ATOM 765 C CA . LEU A 1 99 ? 2.235 -4.746 -5.196 1.00 98.69 99 LEU A CA 1
ATOM 766 C C . LEU A 1 99 ? 1.816 -5.983 -4.392 1.00 98.69 99 LEU A C 1
ATOM 768 O O . LEU A 1 99 ? 2.518 -6.363 -3.450 1.00 98.69 99 LEU A O 1
ATOM 772 N N . SER A 1 100 ? 0.671 -6.584 -4.721 1.00 98.75 100 SER A N 1
ATOM 773 C CA . SER A 1 100 ? 0.107 -7.703 -3.973 1.00 98.75 100 SER A CA 1
ATOM 774 C C . SER A 1 100 ? 1.021 -8.933 -3.967 1.00 98.75 100 SER A C 1
ATOM 776 O O . SER A 1 100 ? 1.916 -9.065 -4.803 1.00 98.75 100 SER A O 1
ATOM 778 N N . HIS A 1 101 ? 0.832 -9.845 -3.013 1.00 98.69 101 HIS A N 1
ATOM 779 C CA . HIS A 1 101 ? 1.600 -11.096 -2.933 1.00 98.69 101 HIS A CA 1
ATOM 780 C C . HIS A 1 101 ? 3.125 -10.870 -2.916 1.00 98.69 101 HIS A C 1
ATOM 782 O O . HIS A 1 101 ? 3.857 -11.332 -3.794 1.00 98.69 101 HIS A O 1
ATOM 788 N N . ASN A 1 102 ? 3.591 -10.134 -1.907 1.00 98.81 102 ASN A N 1
ATOM 789 C CA . ASN A 1 102 ? 5.005 -9.883 -1.620 1.00 98.81 102 ASN A CA 1
ATOM 790 C C . ASN A 1 102 ? 5.246 -9.931 -0.091 1.00 98.81 102 ASN A C 1
ATOM 792 O O . ASN A 1 102 ? 4.348 -10.212 0.699 1.00 98.81 102 ASN A O 1
ATOM 796 N N . ASN A 1 103 ? 6.470 -9.644 0.354 1.00 98.44 103 ASN A N 1
ATOM 797 C CA . ASN A 1 103 ? 6.861 -9.550 1.766 1.00 98.44 103 ASN A CA 1
ATOM 798 C C . ASN A 1 103 ? 7.109 -8.086 2.196 1.00 98.44 103 ASN A C 1
ATOM 800 O O . ASN A 1 103 ? 7.997 -7.809 3.012 1.00 98.44 103 ASN A O 1
ATOM 804 N N . LEU A 1 104 ? 6.369 -7.122 1.632 1.00 98.56 104 LEU A N 1
ATOM 805 C CA . LEU A 1 104 ? 6.555 -5.696 1.931 1.00 98.56 104 LEU A CA 1
ATOM 806 C C . LEU A 1 104 ? 6.121 -5.373 3.362 1.00 98.56 104 LEU A C 1
ATOM 808 O O . LEU A 1 104 ? 5.102 -5.867 3.831 1.00 98.56 104 LEU A O 1
ATOM 812 N N . THR A 1 105 ? 6.886 -4.526 4.049 1.00 96.38 105 THR A N 1
ATOM 813 C CA . THR A 1 105 ? 6.680 -4.150 5.458 1.00 96.38 1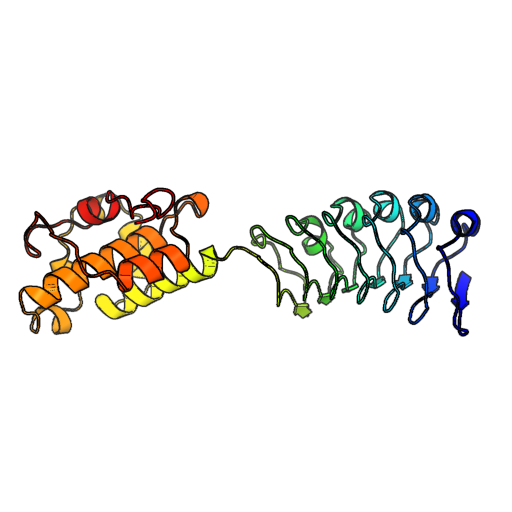05 THR A CA 1
ATOM 814 C C . THR A 1 105 ? 6.549 -2.637 5.632 1.00 96.38 105 THR A C 1
ATOM 816 O O . THR A 1 105 ? 6.783 -1.859 4.710 1.00 96.38 105 THR A O 1
ATOM 819 N N . GLY A 1 106 ? 6.218 -2.187 6.843 1.00 93.06 106 GLY A N 1
ATOM 820 C CA . GLY A 1 106 ? 6.111 -0.761 7.158 1.00 93.06 106 GLY A CA 1
ATOM 821 C C . GLY A 1 106 ? 4.813 -0.131 6.653 1.00 93.06 106 GLY A C 1
ATOM 822 O O . GLY A 1 106 ? 3.916 -0.822 6.172 1.00 93.06 106 GLY A O 1
ATOM 823 N N . SER A 1 107 ? 4.708 1.192 6.788 1.00 92.00 107 SER A N 1
ATOM 824 C CA . SER A 1 107 ? 3.487 1.918 6.446 1.00 92.00 107 SER A CA 1
ATOM 825 C C . SER A 1 107 ? 3.352 2.236 4.966 1.00 92.00 107 SER A C 1
ATOM 827 O O . SER A 1 107 ? 4.336 2.458 4.257 1.00 92.00 107 SER A O 1
ATOM 829 N N . ILE A 1 108 ? 2.101 2.294 4.507 1.00 92.50 108 ILE A N 1
ATOM 830 C CA . ILE A 1 108 ? 1.771 2.694 3.141 1.00 92.50 108 ILE A CA 1
ATOM 831 C C . ILE A 1 108 ? 2.063 4.196 2.990 1.00 92.50 108 ILE A C 1
ATOM 833 O O . ILE A 1 108 ? 1.501 5.003 3.736 1.00 92.50 108 ILE A O 1
ATOM 837 N N . PRO A 1 109 ? 2.914 4.617 2.035 1.00 92.25 109 PRO A N 1
ATOM 838 C CA . PRO A 1 109 ? 3.205 6.028 1.829 1.00 92.25 109 PRO A CA 1
ATOM 839 C C . PRO A 1 109 ? 1.946 6.820 1.441 1.00 92.25 109 PRO A C 1
ATOM 841 O O . PRO A 1 109 ? 1.373 6.554 0.381 1.00 92.25 109 PRO A O 1
ATOM 844 N N . PRO A 1 110 ? 1.557 7.862 2.204 1.00 89.75 110 PRO A N 1
ATOM 845 C CA . PRO A 1 110 ? 0.340 8.631 1.923 1.00 89.75 110 PRO A CA 1
ATOM 846 C C . PRO A 1 110 ? 0.333 9.287 0.537 1.00 89.75 110 PRO A C 1
ATOM 848 O O . PRO A 1 110 ? -0.723 9.498 -0.049 1.00 89.75 110 PRO A O 1
ATOM 851 N N . LEU A 1 111 ? 1.521 9.573 -0.011 1.00 90.50 111 LEU A N 1
ATOM 852 C CA . LEU A 1 111 ? 1.696 10.197 -1.323 1.00 90.50 111 LEU A CA 1
ATOM 853 C C . LEU A 1 111 ? 1.088 9.367 -2.472 1.00 90.50 111 LEU A C 1
ATOM 855 O O . LEU A 1 111 ? 0.675 9.940 -3.477 1.00 90.50 111 LEU A O 1
ATOM 859 N N . ILE A 1 112 ? 0.978 8.038 -2.320 1.00 91.38 112 ILE A N 1
ATOM 860 C CA . ILE A 1 112 ? 0.315 7.168 -3.310 1.00 91.38 112 ILE A CA 1
ATOM 861 C C . ILE A 1 112 ? -1.156 7.573 -3.467 1.00 91.38 112 ILE A C 1
ATOM 863 O O . ILE A 1 112 ? -1.637 7.743 -4.585 1.00 91.38 112 ILE A O 1
ATOM 867 N N . PHE A 1 113 ? -1.845 7.819 -2.350 1.00 89.00 113 PHE A N 1
ATOM 868 C CA . PHE A 1 113 ? -3.259 8.206 -2.330 1.00 89.00 113 PHE A CA 1
ATOM 869 C C . PHE A 1 113 ? -3.500 9.668 -2.732 1.00 89.00 113 PHE A C 1
ATOM 871 O O . PHE A 1 113 ? -4.625 10.044 -3.048 1.00 89.00 113 PHE A O 1
ATOM 878 N N . GLN A 1 114 ? -2.446 10.490 -2.768 1.00 90.00 114 GLN A N 1
ATOM 879 C CA . GLN A 1 114 ? -2.511 11.895 -3.183 1.00 90.00 114 GLN A CA 1
ATOM 880 C C . GLN A 1 114 ? -2.359 12.083 -4.704 1.00 90.00 114 GLN A C 1
ATOM 882 O O . GLN A 1 114 ? -2.542 13.193 -5.206 1.00 90.00 114 GLN A O 1
ATOM 887 N N . CYS A 1 115 ? -2.031 11.028 -5.459 1.00 90.81 115 CYS A N 1
ATOM 888 C CA . CYS A 1 115 ? -1.947 11.087 -6.918 1.00 90.81 115 CYS A CA 1
ATOM 889 C C . CYS A 1 115 ? -3.340 11.367 -7.529 1.00 90.81 115 CYS A C 1
ATOM 891 O O . CYS A 1 115 ? -4.241 10.549 -7.365 1.00 90.81 115 CYS A O 1
ATOM 893 N N . PRO A 1 116 ? -3.550 12.454 -8.301 1.00 91.56 116 PRO A N 1
ATOM 894 C CA . PRO A 1 116 ? -4.889 12.826 -8.789 1.00 91.56 116 PRO A CA 1
ATOM 895 C C . PRO A 1 116 ? -5.538 11.795 -9.727 1.00 91.56 116 PRO A C 1
ATOM 897 O O . PRO A 1 116 ? -6.759 11.751 -9.890 1.00 91.56 116 PRO A O 1
ATOM 900 N N . SER A 1 117 ? -4.708 10.989 -10.394 1.00 92.88 117 SER A N 1
ATOM 901 C CA . SER A 1 117 ? -5.142 9.994 -11.380 1.00 92.88 117 SER A CA 1
ATOM 902 C C . SER A 1 117 ? -5.210 8.569 -10.830 1.00 92.88 117 SER A C 1
ATOM 904 O O . SER A 1 117 ? -5.591 7.680 -11.588 1.00 92.88 117 SER A O 1
ATOM 906 N N . ILE A 1 118 ? -4.878 8.342 -9.551 1.00 93.75 118 ILE A N 1
ATOM 907 C CA . ILE A 1 118 ? -4.867 6.995 -8.966 1.00 93.75 118 ILE A CA 1
ATOM 908 C C . ILE A 1 118 ? -6.278 6.415 -8.990 1.00 93.75 118 ILE A C 1
ATOM 910 O O . ILE A 1 118 ? -7.222 7.108 -8.619 1.00 93.75 118 ILE A O 1
ATOM 914 N N . ARG A 1 119 ? -6.434 5.189 -9.495 1.00 92.31 119 ARG A N 1
ATOM 915 C CA . ARG A 1 119 ? -7.718 4.480 -9.616 1.00 92.31 119 ARG A CA 1
ATOM 916 C C . ARG A 1 119 ? -7.679 3.145 -8.896 1.00 92.31 119 ARG A C 1
ATOM 918 O O . ARG A 1 119 ? -8.592 2.863 -8.128 1.00 92.31 119 ARG A O 1
ATOM 925 N N . ASN A 1 120 ? -6.628 2.369 -9.134 1.00 94.50 120 ASN A N 1
ATOM 926 C CA . ASN A 1 120 ? -6.516 0.994 -8.670 1.00 94.50 120 ASN A CA 1
ATOM 927 C C . ASN A 1 120 ? -5.260 0.850 -7.811 1.00 94.50 120 ASN A C 1
ATOM 929 O O . ASN A 1 120 ? -4.163 1.218 -8.234 1.00 94.50 120 ASN A O 1
ATOM 933 N N . VAL A 1 121 ? -5.433 0.345 -6.595 1.00 95.88 121 VAL A N 1
ATOM 934 C CA . VAL A 1 121 ? -4.342 0.068 -5.665 1.00 95.88 121 VAL A CA 1
ATOM 935 C C . VAL A 1 121 ? -4.597 -1.291 -5.031 1.00 95.88 121 VAL A C 1
ATOM 937 O O . VAL A 1 121 ? -5.502 -1.424 -4.206 1.00 95.88 121 VAL A O 1
ATOM 940 N N . ASP A 1 122 ? -3.787 -2.280 -5.394 1.00 97.25 122 ASP A N 1
ATOM 941 C CA . ASP A 1 122 ? -3.752 -3.575 -4.721 1.00 97.25 122 ASP A CA 1
ATOM 942 C C . ASP A 1 122 ? -2.426 -3.728 -3.972 1.00 97.25 122 ASP A C 1
ATOM 944 O O . ASP A 1 122 ? -1.341 -3.730 -4.554 1.00 97.25 122 ASP A O 1
ATOM 948 N N . LEU A 1 123 ? -2.521 -3.798 -2.648 1.00 96.81 123 LEU A N 1
ATOM 949 C CA . LEU A 1 123 ? -1.397 -4.043 -1.746 1.00 96.81 123 LEU A CA 1
ATOM 950 C C . LEU A 1 123 ? -1.635 -5.302 -0.907 1.00 96.81 123 LEU A C 1
ATOM 952 O O . LEU A 1 123 ? -0.977 -5.486 0.118 1.00 96.81 123 LEU A O 1
ATOM 956 N N . SER A 1 124 ? -2.598 -6.142 -1.290 1.00 95.94 124 SER A N 1
ATOM 957 C CA . SER A 1 124 ? -3.003 -7.306 -0.508 1.00 95.94 124 SER A CA 1
ATOM 958 C C . SER A 1 124 ? -1.900 -8.354 -0.376 1.00 95.94 124 SER A C 1
ATOM 960 O O . SER A 1 124 ? -0.922 -8.349 -1.121 1.00 95.94 124 SER A O 1
ATOM 962 N N . CYS A 1 125 ? -2.034 -9.260 0.591 1.00 97.44 125 CYS A N 1
ATOM 963 C CA . CYS A 1 125 ? -1.078 -10.352 0.805 1.00 97.44 125 CYS A CA 1
ATOM 964 C C . CYS A 1 125 ? 0.364 -9.834 0.966 1.00 97.44 125 CYS A C 1
ATOM 966 O O . CYS A 1 125 ? 1.264 -10.209 0.213 1.00 97.44 125 CYS A O 1
ATOM 968 N N . ASN A 1 126 ? 0.556 -8.937 1.932 1.00 97.62 126 ASN A N 1
ATOM 969 C CA . ASN A 1 126 ? 1.842 -8.362 2.322 1.00 97.62 126 ASN A CA 1
ATOM 970 C C . ASN A 1 126 ? 1.947 -8.307 3.859 1.00 97.62 126 ASN A C 1
ATOM 972 O O . ASN A 1 126 ? 1.106 -8.832 4.587 1.00 97.62 126 ASN A O 1
ATOM 976 N N . LEU A 1 127 ? 3.003 -7.683 4.380 1.00 95.06 127 LEU A N 1
ATOM 977 C CA . LEU A 1 127 ? 3.238 -7.484 5.811 1.00 95.06 127 LEU A CA 1
ATOM 978 C C . LEU A 1 127 ? 3.151 -5.985 6.188 1.00 95.06 127 LEU A C 1
ATOM 980 O O . LEU A 1 127 ? 3.842 -5.526 7.105 1.00 95.06 127 LEU A O 1
ATOM 984 N N . LEU A 1 128 ? 2.352 -5.198 5.455 1.00 93.50 128 LEU A N 1
ATOM 985 C CA . LEU A 1 128 ? 2.232 -3.748 5.658 1.00 93.50 128 LEU A CA 1
ATOM 986 C C . LEU A 1 128 ? 1.512 -3.444 6.971 1.00 93.50 128 LEU A C 1
ATOM 988 O O . LEU A 1 128 ? 0.626 -4.186 7.383 1.00 93.50 128 LEU A O 1
ATOM 992 N N . ASN A 1 129 ? 1.878 -2.343 7.622 1.00 87.31 129 ASN A N 1
ATOM 993 C CA . ASN A 1 129 ? 1.331 -1.948 8.918 1.00 87.31 129 ASN A CA 1
ATOM 994 C C . ASN A 1 129 ? 1.063 -0.438 9.013 1.00 87.31 129 ASN A C 1
ATOM 996 O O . ASN A 1 129 ? 1.217 0.303 8.046 1.00 87.31 129 ASN A O 1
ATOM 1000 N N . GLY A 1 130 ? 0.642 0.031 10.187 1.00 81.12 130 GLY A N 1
ATOM 1001 C CA . GLY A 1 130 ? 0.341 1.444 10.423 1.00 81.12 130 GLY A CA 1
ATOM 1002 C C . GLY A 1 130 ? -1.042 1.863 9.924 1.00 81.12 130 GLY A C 1
ATOM 1003 O O . GLY A 1 130 ? -1.824 1.046 9.431 1.00 81.12 130 GLY A O 1
ATOM 1004 N N . SER A 1 131 ? -1.368 3.140 10.129 1.00 74.50 131 SER A N 1
ATOM 1005 C CA . SER A 1 131 ? -2.686 3.662 9.792 1.00 74.50 131 SER A CA 1
ATOM 1006 C C . SER A 1 131 ? -2.828 3.911 8.298 1.00 74.50 131 SER A C 1
ATOM 1008 O O . SER A 1 131 ? -1.928 4.406 7.611 1.00 74.50 131 SER A O 1
ATOM 1010 N N . ILE A 1 132 ? -4.019 3.609 7.805 1.00 72.00 132 ILE A N 1
ATOM 1011 C CA . ILE A 1 132 ? -4.478 4.109 6.524 1.00 72.00 132 ILE A CA 1
ATOM 1012 C C . ILE A 1 132 ? -4.840 5.580 6.756 1.00 72.00 132 ILE A C 1
ATOM 1014 O O . ILE A 1 132 ? -5.699 5.895 7.581 1.00 72.00 132 ILE A O 1
ATOM 1018 N N . THR A 1 133 ? -4.143 6.502 6.090 1.00 62.28 133 THR A N 1
ATOM 1019 C CA . THR A 1 133 ? -4.434 7.930 6.249 1.00 62.28 133 THR A CA 1
ATOM 1020 C C . THR A 1 133 ? -5.855 8.240 5.781 1.00 62.28 133 THR A C 1
ATOM 1022 O O . THR A 1 133 ? -6.356 7.648 4.827 1.00 62.28 133 THR A O 1
ATOM 1025 N N . SER A 1 134 ? -6.500 9.226 6.406 1.00 57.41 134 SER A N 1
ATOM 1026 C CA . SER A 1 134 ? -7.854 9.710 6.080 1.00 57.41 134 SER A CA 1
ATOM 1027 C C . SER A 1 134 ? -7.968 10.416 4.712 1.00 57.41 134 SER A C 1
ATOM 1029 O O . SER A 1 134 ? -8.856 11.235 4.503 1.00 57.41 134 SER A O 1
ATOM 1031 N N . GLN A 1 135 ? -7.052 10.138 3.780 1.00 58.19 135 GLN A N 1
ATOM 1032 C CA . GLN A 1 135 ? -6.877 10.840 2.504 1.00 58.19 135 GLN A CA 1
ATOM 1033 C C . GLN A 1 135 ? -7.084 9.924 1.283 1.00 58.19 135 GLN A C 1
ATOM 1035 O O . GLN A 1 135 ? -6.565 10.209 0.204 1.00 58.19 135 GLN A O 1
ATOM 1040 N N . ILE A 1 136 ? -7.850 8.836 1.418 1.00 68.00 136 ILE A N 1
ATOM 1041 C CA . ILE A 1 136 ? -8.258 7.988 0.285 1.00 68.00 136 ILE A CA 1
ATOM 1042 C C . ILE A 1 136 ? -9.485 8.613 -0.392 1.00 68.00 136 ILE A C 1
ATOM 1044 O O . ILE A 1 136 ? -10.602 8.130 -0.249 1.00 68.00 136 ILE A O 1
ATOM 1048 N N . ASN A 1 137 ? -9.295 9.713 -1.118 1.00 61.00 137 ASN A N 1
ATOM 1049 C CA . ASN A 1 137 ? -10.420 10.395 -1.774 1.00 61.00 137 ASN A CA 1
ATOM 1050 C C . ASN A 1 137 ? -10.544 10.071 -3.272 1.00 61.00 137 ASN A C 1
ATOM 1052 O O . ASN A 1 137 ? -11.546 10.429 -3.884 1.00 61.00 137 ASN A O 1
ATOM 1056 N N . CYS A 1 138 ? -9.546 9.405 -3.870 1.00 67.75 138 CYS A N 1
ATOM 1057 C CA . CYS A 1 138 ? -9.443 9.263 -5.329 1.00 67.75 138 CYS A CA 1
ATOM 1058 C C . CYS A 1 138 ? -9.386 7.814 -5.846 1.00 67.75 138 CYS A C 1
ATOM 1060 O O . CYS A 1 138 ? -9.462 7.623 -7.056 1.00 67.75 138 CYS A O 1
ATOM 1062 N N . VAL A 1 139 ? -9.243 6.807 -4.976 1.00 78.94 139 VAL A N 1
ATOM 1063 C CA . VAL A 1 139 ? -9.082 5.399 -5.384 1.00 78.94 139 VAL A CA 1
ATOM 1064 C C . VAL A 1 139 ? -10.456 4.763 -5.619 1.00 78.94 139 VAL A C 1
ATOM 1066 O O . VAL A 1 139 ? -11.297 4.793 -4.727 1.00 78.94 139 VAL A O 1
ATOM 1069 N N . TYR A 1 140 ? -10.680 4.176 -6.797 1.00 82.62 140 TYR A N 1
ATOM 1070 C CA . TYR A 1 140 ? -11.899 3.416 -7.102 1.00 82.62 140 TYR A CA 1
ATOM 1071 C C . TYR A 1 140 ? -11.837 1.999 -6.535 1.00 82.62 140 TYR A C 1
ATOM 1073 O O . TYR A 1 140 ? -12.796 1.546 -5.921 1.00 82.62 140 TYR A O 1
ATOM 1081 N N . ASN A 1 141 ? -10.707 1.317 -6.730 1.00 86.88 141 ASN A N 1
ATOM 1082 C CA . ASN A 1 141 ? -10.496 -0.056 -6.286 1.00 86.88 141 ASN A CA 1
ATOM 1083 C C . ASN A 1 141 ? -9.289 -0.096 -5.353 1.00 86.88 141 ASN A C 1
ATOM 1085 O O . ASN A 1 141 ? -8.153 0.065 -5.800 1.00 86.88 141 ASN A O 1
ATOM 1089 N N . LEU A 1 142 ? -9.546 -0.275 -4.058 1.00 90.50 142 LEU A N 1
ATOM 1090 C CA . LEU A 1 142 ? -8.518 -0.379 -3.030 1.00 90.50 142 LEU A CA 1
ATOM 1091 C C . LEU A 1 142 ? -8.602 -1.753 -2.366 1.00 90.50 142 LEU A C 1
ATOM 1093 O O . LEU A 1 142 ? -9.562 -2.030 -1.649 1.00 90.50 142 LEU A O 1
ATOM 1097 N N . ASN A 1 143 ? -7.585 -2.586 -2.571 1.00 88.00 143 ASN A N 1
ATOM 1098 C CA . ASN A 1 143 ? -7.454 -3.872 -1.898 1.00 88.00 143 ASN A CA 1
ATOM 1099 C C . ASN A 1 143 ? -6.251 -3.845 -0.950 1.00 88.00 143 ASN A C 1
ATOM 1101 O O . ASN A 1 143 ? -5.103 -3.716 -1.367 1.00 88.00 143 ASN A O 1
ATOM 1105 N N . LEU A 1 144 ? -6.537 -3.953 0.345 1.00 90.31 144 LEU A N 1
ATOM 1106 C CA . LEU A 1 144 ? -5.542 -3.972 1.419 1.00 90.31 144 LEU A CA 1
ATOM 1107 C C . LEU A 1 144 ? -5.619 -5.257 2.257 1.00 90.31 144 LEU A C 1
ATOM 1109 O O . LEU A 1 144 ? -4.990 -5.337 3.313 1.00 90.31 144 LEU A O 1
ATOM 1113 N N . SER A 1 145 ? -6.400 -6.246 1.810 1.00 86.38 145 SER A N 1
ATOM 1114 C CA . SER A 1 145 ? -6.625 -7.501 2.536 1.00 86.38 145 SER A CA 1
ATOM 1115 C C . SER A 1 145 ? -5.316 -8.245 2.819 1.00 86.38 145 SER A C 1
ATOM 1117 O O . SER A 1 145 ? -4.328 -8.075 2.112 1.00 86.38 145 SER A O 1
ATOM 1119 N N . HIS A 1 146 ? -5.282 -9.073 3.865 1.00 89.06 146 HIS A N 1
ATOM 1120 C CA . HIS A 1 146 ? -4.088 -9.853 4.220 1.00 89.06 146 HIS A CA 1
ATOM 1121 C C . HIS A 1 146 ? -2.824 -8.982 4.417 1.00 89.06 146 HIS A C 1
ATOM 1123 O O . HIS A 1 146 ? -1.784 -9.226 3.810 1.00 89.06 146 HIS A O 1
ATOM 1129 N N . ASN A 1 147 ? -2.944 -7.954 5.265 1.00 89.50 147 ASN A N 1
ATOM 1130 C CA . ASN A 1 147 ? -1.860 -7.124 5.808 1.00 89.50 147 ASN A CA 1
ATOM 1131 C C . ASN A 1 147 ? -2.029 -6.981 7.337 1.00 89.50 147 ASN A C 1
ATOM 1133 O O . ASN A 1 147 ? -3.000 -7.481 7.899 1.00 89.50 147 ASN A O 1
ATOM 1137 N N . PHE A 1 148 ? -1.130 -6.250 8.002 1.00 83.62 148 PHE A N 1
ATOM 1138 C CA . PHE A 1 148 ? -1.191 -5.892 9.432 1.00 83.62 148 PHE A CA 1
ATOM 1139 C C . PHE A 1 148 ? -1.541 -4.408 9.657 1.00 83.62 148 PHE A C 1
ATOM 1141 O O . PHE A 1 148 ? -1.015 -3.759 10.568 1.00 83.62 148 PHE A O 1
ATOM 1148 N N . LEU A 1 149 ? -2.368 -3.825 8.784 1.00 78.06 149 LEU A N 1
ATOM 1149 C CA . LEU A 1 149 ? -2.823 -2.437 8.925 1.00 78.06 149 LEU A CA 1
ATOM 1150 C C . LEU A 1 149 ? -3.669 -2.304 10.198 1.00 78.06 149 LEU A C 1
ATOM 1152 O O . LEU A 1 149 ? -4.402 -3.224 10.538 1.00 78.06 149 LEU A O 1
ATOM 1156 N N . GLU A 1 150 ? -3.494 -1.190 10.917 1.00 65.44 150 GLU A N 1
ATOM 1157 C CA . GLU A 1 150 ? -3.857 -1.028 12.336 1.00 65.44 150 GLU A CA 1
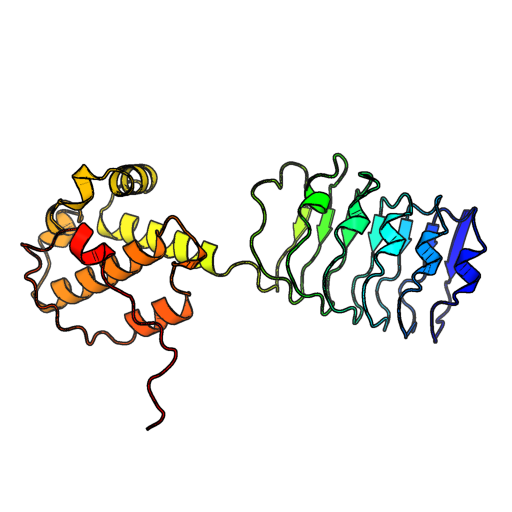ATOM 1158 C C . GLU A 1 150 ? -5.122 -1.782 12.803 1.00 65.44 150 GLU A C 1
ATOM 1160 O O . GLU A 1 150 ? -6.249 -1.315 12.654 1.00 65.44 150 GLU A O 1
ATOM 1165 N N . GLU A 1 151 ? -4.874 -2.862 13.548 1.00 54.56 151 GLU A N 1
ATOM 1166 C CA . GLU A 1 151 ? -5.790 -3.661 14.384 1.00 54.56 151 GLU A CA 1
ATOM 1167 C C . GLU A 1 151 ? -6.672 -2.824 15.337 1.00 54.56 151 GLU A C 1
ATOM 1169 O O . GLU A 1 151 ? -7.656 -3.292 15.902 1.00 54.56 151 GLU A O 1
ATOM 1174 N N . LYS A 1 152 ? -6.341 -1.541 15.523 1.00 56.19 152 LYS A N 1
ATOM 1175 C CA . LYS A 1 152 ? -6.995 -0.633 16.473 1.00 56.19 152 LYS A CA 1
ATOM 1176 C C . LYS A 1 152 ? -8.207 0.114 15.909 1.00 56.19 152 LYS A C 1
ATOM 1178 O O . LYS A 1 152 ? -8.903 0.788 16.678 1.00 56.19 152 LYS A O 1
ATOM 1183 N N . CYS A 1 153 ? -8.456 0.035 14.600 1.00 60.44 153 CYS A N 1
ATOM 1184 C CA . CYS A 1 153 ? -9.743 0.432 14.021 1.00 60.44 153 CYS A CA 1
ATOM 1185 C C . CYS A 1 153 ? -10.836 -0.576 14.397 1.00 60.44 153 CYS A C 1
ATOM 1187 O O . CYS A 1 153 ? -11.939 -0.162 14.761 1.00 60.44 153 CYS A O 1
ATOM 1189 N N . ASP A 1 154 ? -10.496 -1.866 14.414 1.00 65.69 154 ASP A N 1
ATOM 1190 C CA . ASP A 1 154 ? -11.397 -2.932 14.857 1.00 65.69 154 ASP A CA 1
ATOM 1191 C C . ASP A 1 154 ? -11.693 -2.794 16.352 1.00 65.69 154 ASP A C 1
ATOM 1193 O O . ASP A 1 154 ? -12.855 -2.794 16.752 1.00 65.69 154 ASP A O 1
ATOM 1197 N N . VAL A 1 155 ? -10.662 -2.530 17.167 1.00 80.06 155 VAL A N 1
ATOM 1198 C CA . VAL A 1 155 ? -10.823 -2.263 18.608 1.00 80.06 155 VAL A CA 1
ATOM 1199 C C . VAL A 1 155 ? -11.723 -1.051 18.863 1.00 80.06 155 VAL A C 1
ATOM 1201 O O . VAL A 1 155 ? -12.619 -1.110 19.701 1.00 80.06 155 VAL A O 1
ATOM 1204 N N . TYR A 1 156 ? -11.529 0.059 18.141 1.00 81.75 156 TYR A N 1
ATOM 1205 C CA . TYR A 1 156 ? -12.389 1.236 18.307 1.00 81.75 156 TYR A CA 1
ATOM 1206 C C . TYR A 1 156 ? -13.842 0.922 17.946 1.00 81.75 156 TYR A C 1
ATOM 1208 O O . TYR A 1 156 ? -14.744 1.246 18.714 1.00 81.75 156 TYR A O 1
ATOM 1216 N N . SER A 1 157 ? -14.058 0.244 16.816 1.00 83.88 157 SER A N 1
ATOM 1217 C CA . SER A 1 157 ? -15.390 -0.163 16.359 1.00 83.88 157 SER A CA 1
ATOM 1218 C C . SER A 1 157 ? -16.065 -1.106 17.357 1.00 83.88 157 SER A C 1
ATOM 1220 O O . SER A 1 157 ? -17.243 -0.929 17.660 1.00 83.88 157 SER A O 1
ATOM 1222 N N . PHE A 1 158 ? -15.312 -2.038 17.948 1.00 88.94 158 PHE A N 1
ATOM 1223 C CA . PHE A 1 158 ? -15.784 -2.887 19.041 1.00 88.94 158 PHE A CA 1
ATOM 1224 C C . PHE A 1 158 ? -16.265 -2.056 20.239 1.00 88.94 158 PHE A C 1
ATOM 1226 O O . PHE A 1 158 ? -17.371 -2.281 20.733 1.00 88.94 158 PHE A O 1
ATOM 1233 N N . GLY A 1 159 ? -15.483 -1.065 20.681 1.00 88.56 159 GLY A N 1
ATOM 1234 C CA . GLY A 1 159 ? -15.869 -0.177 21.783 1.00 88.56 159 GLY A CA 1
ATOM 1235 C C . GLY A 1 159 ? -17.152 0.613 21.497 1.00 88.56 159 GLY A C 1
ATOM 1236 O O . GLY A 1 159 ? -18.025 0.698 22.361 1.00 88.56 159 GLY A O 1
ATOM 1237 N N . VAL A 1 160 ? -17.293 1.132 20.271 1.00 86.06 160 VAL A N 1
ATOM 1238 C CA . VAL A 1 160 ? -18.495 1.848 19.804 1.00 86.06 160 VAL A CA 1
ATOM 1239 C C . VAL A 1 160 ? -19.728 0.942 19.879 1.00 86.06 160 VAL A C 1
ATOM 1241 O O . VAL A 1 160 ? -20.697 1.290 20.553 1.00 86.06 160 VAL A O 1
ATOM 1244 N N . VAL A 1 161 ? -19.674 -0.232 19.243 1.00 88.62 161 VAL A N 1
ATOM 1245 C CA . VAL A 1 161 ? -20.801 -1.183 19.176 1.00 88.62 161 VAL A CA 1
ATOM 1246 C C . VAL A 1 161 ? -21.164 -1.716 20.564 1.00 88.62 161 VAL A C 1
ATOM 1248 O O . VAL A 1 161 ? -22.340 -1.883 20.890 1.00 88.62 161 VAL A O 1
ATOM 1251 N N . THR A 1 162 ? -20.165 -1.948 21.416 1.00 89.44 162 THR A N 1
ATOM 1252 C CA . THR A 1 162 ? -20.387 -2.419 22.788 1.00 89.44 162 THR A CA 1
ATOM 1253 C C . THR A 1 162 ? -21.144 -1.380 23.617 1.00 89.44 162 THR A C 1
ATOM 1255 O O . THR A 1 162 ? -22.127 -1.727 24.273 1.00 89.44 162 THR A O 1
ATOM 1258 N N . LEU A 1 163 ? -20.754 -0.098 23.566 1.00 86.94 163 LEU A N 1
ATOM 1259 C CA . LEU A 1 163 ? -21.494 0.954 24.274 1.00 86.94 163 LEU A CA 1
ATOM 1260 C C . LEU A 1 163 ? -22.881 1.202 23.677 1.00 86.94 163 LEU A C 1
ATOM 1262 O O . LEU A 1 163 ? -23.827 1.409 24.434 1.00 86.94 163 LEU A O 1
ATOM 1266 N N . GLU A 1 164 ? -23.033 1.157 22.355 1.00 88.25 164 GLU A N 1
ATOM 1267 C CA . GLU A 1 164 ? -24.347 1.245 21.702 1.00 88.25 164 GLU A CA 1
ATOM 1268 C C . GLU A 1 164 ? -25.291 0.153 22.225 1.00 88.25 164 GLU A C 1
ATOM 1270 O O . GLU A 1 164 ? -26.410 0.443 22.646 1.00 88.25 164 GLU A O 1
ATOM 1275 N N . THR A 1 165 ? -24.798 -1.085 22.310 1.00 88.12 165 THR A N 1
ATOM 1276 C CA . THR A 1 165 ? -25.569 -2.235 22.804 1.00 88.12 165 THR A CA 1
ATOM 1277 C C . THR A 1 165 ? -25.975 -2.075 24.272 1.00 88.12 165 THR A C 1
ATOM 1279 O O . THR A 1 165 ? -27.099 -2.407 24.642 1.00 88.12 165 THR A O 1
ATOM 1282 N N . LEU A 1 166 ? -25.080 -1.560 25.120 1.00 86.94 166 LEU A N 1
ATOM 1283 C CA . LEU A 1 166 ? -25.317 -1.435 26.564 1.00 86.94 166 LEU A CA 1
ATOM 1284 C C . LEU A 1 166 ? -26.176 -0.228 26.954 1.00 86.94 166 LEU A C 1
ATOM 1286 O O . LEU A 1 166 ? -26.871 -0.261 27.970 1.00 86.94 166 LEU A O 1
ATOM 1290 N N . THR A 1 167 ? -26.101 0.851 26.181 1.00 84.75 167 THR A N 1
ATOM 1291 C CA . THR A 1 167 ? -26.819 2.101 26.472 1.00 84.75 167 THR A CA 1
ATOM 1292 C C . THR A 1 167 ? -28.120 2.231 25.689 1.00 84.75 167 THR A C 1
ATOM 1294 O O . THR A 1 167 ? -28.995 2.996 26.093 1.00 84.75 167 THR A O 1
ATOM 1297 N N . GLY A 1 168 ? -28.253 1.509 24.571 1.00 84.31 168 GLY A N 1
ATOM 1298 C CA . GLY A 1 168 ? -29.378 1.636 23.648 1.00 84.31 168 GLY A CA 1
ATOM 1299 C C . GLY A 1 168 ? -29.436 2.991 22.932 1.00 84.31 168 GLY A C 1
ATOM 1300 O O . GLY A 1 168 ? -30.503 3.370 22.451 1.00 84.31 168 GLY A O 1
ATOM 1301 N N . ARG A 1 169 ? -28.328 3.750 22.899 1.00 81.44 169 ARG A N 1
ATOM 1302 C CA . ARG A 1 169 ? -28.242 5.100 22.309 1.00 81.44 169 ARG A CA 1
ATOM 1303 C C . ARG A 1 169 ? -27.375 5.126 21.056 1.00 81.44 169 ARG A C 1
ATOM 1305 O O . ARG A 1 169 ? -26.476 4.304 20.905 1.00 81.44 169 ARG A O 1
ATOM 1312 N N . ASP A 1 170 ? -27.599 6.132 20.208 1.00 78.69 170 ASP A N 1
ATOM 1313 C CA . ASP A 1 170 ? -26.785 6.353 19.010 1.00 78.69 170 ASP A CA 1
ATOM 1314 C C . ASP A 1 170 ? -25.309 6.616 19.382 1.00 78.69 170 ASP A C 1
ATOM 1316 O O . ASP A 1 170 ? -25.019 7.441 20.262 1.00 78.69 170 ASP A O 1
ATOM 1320 N N . PRO A 1 171 ? -24.347 5.974 18.696 1.00 67.44 171 PRO A N 1
ATOM 1321 C CA . PRO A 1 171 ? -22.944 6.104 19.055 1.00 67.44 171 PRO A CA 1
ATOM 1322 C C . PRO A 1 171 ? -22.359 7.508 18.872 1.00 67.44 171 PRO A C 1
ATOM 1324 O O . PRO A 1 171 ? -21.413 7.867 19.577 1.00 67.44 171 PRO A O 1
ATOM 1327 N N . ARG A 1 172 ? -22.899 8.339 17.968 1.00 69.88 172 ARG A N 1
ATOM 1328 C CA . ARG A 1 172 ? -22.407 9.719 17.784 1.00 69.88 172 ARG A CA 1
ATOM 1329 C C . ARG A 1 172 ? -22.729 10.579 18.992 1.00 69.88 172 ARG A C 1
ATOM 1331 O O . ARG A 1 172 ? -21.892 11.383 19.405 1.00 69.88 172 ARG A O 1
ATOM 1338 N N . GLU A 1 173 ? -23.905 10.379 19.580 1.00 73.62 173 GLU A N 1
ATOM 1339 C CA . GLU A 1 173 ? -24.280 11.049 20.819 1.00 73.62 173 GLU A CA 1
ATOM 1340 C C . GLU A 1 173 ? -23.344 10.614 21.949 1.00 73.62 173 GLU A C 1
ATOM 1342 O O . GLU A 1 173 ? -22.746 11.473 22.595 1.00 73.62 173 GLU A O 1
ATOM 1347 N N . LEU A 1 174 ? -23.107 9.307 22.121 1.00 70.00 174 LEU A N 1
ATOM 1348 C CA . LEU A 1 174 ? -22.195 8.764 23.143 1.00 70.00 174 LEU A CA 1
ATOM 1349 C C . LEU A 1 174 ? -20.766 9.308 23.026 1.00 70.00 174 LEU A C 1
ATOM 1351 O O . LEU A 1 174 ? -20.173 9.700 24.029 1.00 70.00 174 LEU A O 1
ATOM 1355 N N . ILE A 1 175 ? -20.216 9.378 21.814 1.00 68.25 175 ILE A N 1
ATOM 1356 C CA . ILE A 1 175 ? -18.866 9.914 21.586 1.00 68.25 175 ILE A CA 1
ATOM 1357 C C . ILE A 1 175 ? -18.821 11.410 21.918 1.00 68.25 175 ILE A C 1
ATOM 1359 O O . ILE A 1 175 ? -17.879 11.870 22.569 1.00 68.25 175 ILE A O 1
ATOM 1363 N N . SER A 1 176 ? -19.854 12.167 21.530 1.00 72.44 176 SER A N 1
ATOM 1364 C CA . SER A 1 176 ? -19.964 13.578 21.907 1.00 72.44 176 SER A CA 1
ATOM 1365 C C . SER A 1 176 ? -20.058 13.746 23.430 1.00 72.44 176 SER A C 1
ATOM 1367 O O . SER A 1 176 ? -19.368 14.600 23.991 1.00 72.44 176 SER A O 1
ATOM 1369 N N . PHE A 1 177 ? -20.800 12.866 24.114 1.00 70.06 177 PHE A N 1
ATOM 1370 C CA . PHE A 1 177 ? -20.910 12.844 25.569 1.00 70.06 177 PHE A CA 1
ATOM 1371 C C . PHE A 1 177 ? -19.560 12.560 26.225 1.00 70.06 177 PHE A C 1
ATOM 1373 O O . PHE A 1 177 ? -19.149 13.341 27.074 1.00 70.06 177 PHE A O 1
ATOM 1380 N N . LEU A 1 178 ? -18.838 11.515 25.816 1.00 67.31 178 LEU A N 1
ATOM 1381 C CA . LEU A 1 178 ? -17.543 11.126 26.399 1.00 67.31 178 LEU A CA 1
ATOM 1382 C C . LEU A 1 178 ? -16.430 12.163 26.175 1.00 67.31 178 LEU A C 1
ATOM 1384 O O . LEU A 1 178 ? -15.462 12.210 26.935 1.00 67.31 178 LEU A O 1
ATOM 1388 N N . SER A 1 179 ? -16.566 13.004 25.146 1.00 68.19 179 SER A N 1
ATOM 1389 C CA . SER A 1 179 ? -15.632 14.102 24.874 1.00 68.19 179 SER A CA 1
ATOM 1390 C C . SER A 1 179 ? -15.806 15.312 25.804 1.00 68.19 179 SER A C 1
ATOM 1392 O O . SER A 1 179 ? -14.904 16.147 25.892 1.00 68.19 179 SER A O 1
ATOM 1394 N N . ASN A 1 180 ? -16.938 15.407 26.509 1.00 69.69 180 ASN A N 1
ATOM 1395 C CA . ASN A 1 180 ? -17.269 16.527 27.383 1.00 69.69 180 ASN A CA 1
ATOM 1396 C C . ASN A 1 180 ? -16.839 16.227 28.831 1.00 69.69 180 ASN A C 1
ATOM 1398 O O . ASN A 1 180 ? -17.169 15.188 29.388 1.00 69.69 180 ASN A O 1
ATOM 1402 N N . SER A 1 181 ? -16.107 17.127 29.483 1.00 57.50 181 SER A N 1
ATOM 1403 C CA . SER A 1 181 ? -15.537 16.873 30.819 1.00 57.50 181 SER A CA 1
ATOM 1404 C C . SER A 1 181 ? -16.583 16.799 31.942 1.00 57.50 181 SER A C 1
ATOM 1406 O O . SER A 1 181 ? -16.323 16.221 32.994 1.00 57.50 181 SER A O 1
ATOM 1408 N N . THR A 1 182 ? -17.785 17.335 31.729 1.00 58.31 182 THR A N 1
ATOM 1409 C CA . THR A 1 182 ? -18.890 17.318 32.704 1.00 58.31 182 THR A CA 1
ATOM 1410 C C . THR A 1 182 ? -19.595 15.964 32.820 1.00 58.31 182 THR A C 1
ATOM 1412 O O . THR A 1 182 ? -20.128 15.646 33.881 1.00 58.31 182 THR A O 1
ATOM 1415 N N . THR A 1 183 ? -19.579 15.142 31.770 1.00 58.62 183 THR A N 1
ATOM 1416 C CA . THR A 1 183 ? -20.258 13.831 31.719 1.00 58.62 183 THR A CA 1
ATOM 1417 C C . THR A 1 183 ? -19.428 12.712 32.343 1.00 58.62 183 THR A C 1
ATOM 1419 O O . THR A 1 183 ? -19.980 11.701 32.764 1.00 58.62 183 THR A O 1
ATOM 1422 N N . GLN A 1 184 ? -18.113 12.904 32.479 1.00 63.34 184 GLN A N 1
ATOM 1423 C CA . GLN A 1 184 ? -17.214 11.945 33.128 1.00 63.34 184 GLN A CA 1
ATOM 1424 C C . GLN A 1 184 ? -17.582 11.715 34.609 1.00 63.34 184 GLN A C 1
ATOM 1426 O O . GLN A 1 184 ? -17.285 10.661 35.167 1.00 63.34 184 GLN A O 1
ATOM 1431 N N . ASN A 1 185 ? -18.303 12.656 35.226 1.00 66.44 185 ASN A N 1
ATOM 1432 C CA . ASN A 1 185 ? -18.818 12.536 36.591 1.00 66.44 185 ASN A CA 1
ATOM 1433 C C . ASN A 1 185 ? -20.195 11.853 36.690 1.00 66.44 185 ASN A C 1
ATOM 1435 O O . ASN A 1 185 ? -20.684 11.668 37.803 1.00 66.44 185 ASN A O 1
ATOM 1439 N N . MET A 1 186 ? -20.834 11.480 35.572 1.00 75.44 186 MET A N 1
ATOM 1440 C CA . MET A 1 186 ? -22.089 10.720 35.611 1.00 75.44 186 MET A CA 1
ATOM 1441 C C . MET A 1 186 ? -21.849 9.302 36.129 1.00 75.44 186 MET A C 1
ATOM 1443 O O . MET A 1 186 ? -20.786 8.710 35.911 1.00 75.44 186 MET A O 1
ATOM 1447 N N . LEU A 1 187 ? -22.859 8.760 36.807 1.00 80.75 187 LEU A N 1
ATOM 1448 C CA . LEU A 1 187 ? -22.832 7.399 37.321 1.00 80.75 187 LEU A CA 1
ATOM 1449 C C . LEU A 1 187 ? -23.120 6.407 36.196 1.00 80.75 187 LEU A C 1
ATOM 1451 O O . LEU A 1 187 ? -23.941 6.664 35.315 1.00 80.75 187 LEU A O 1
ATOM 1455 N N . LEU A 1 188 ? -22.485 5.237 36.261 1.00 79.38 188 LEU A N 1
ATOM 1456 C CA . LEU A 1 188 ? -22.652 4.186 35.256 1.00 79.38 188 LEU A CA 1
ATOM 1457 C C . LEU A 1 188 ? -24.123 3.777 35.059 1.00 79.38 188 LEU A C 1
ATOM 1459 O O . LEU A 1 188 ? -24.575 3.588 33.932 1.00 79.38 188 LEU A O 1
ATOM 1463 N N . LYS A 1 189 ? -24.887 3.684 36.151 1.00 78.12 189 LYS A N 1
ATOM 1464 C CA . LYS A 1 189 ? -26.313 3.322 36.125 1.00 78.12 189 LYS A CA 1
ATOM 1465 C C . LYS A 1 189 ? -27.179 4.274 35.287 1.00 78.12 189 LYS A C 1
ATOM 1467 O O . LYS A 1 189 ? -28.189 3.841 34.749 1.00 78.12 189 LYS A O 1
ATOM 1472 N N . ASP A 1 190 ? -26.784 5.543 35.177 1.00 78.69 190 ASP A N 1
ATOM 1473 C CA . ASP A 1 190 ? -27.545 6.572 34.457 1.00 78.69 190 ASP A CA 1
ATOM 1474 C C . ASP A 1 190 ? -27.217 6.563 32.950 1.00 78.69 190 ASP A C 1
ATOM 1476 O O . ASP A 1 190 ? -27.910 7.187 32.140 1.00 78.69 190 ASP A O 1
ATOM 1480 N N . LEU A 1 191 ? -26.143 5.859 32.572 1.00 78.88 191 LEU A N 1
ATOM 1481 C CA . LEU A 1 191 ? -25.696 5.684 31.194 1.00 78.88 191 LEU A CA 1
ATOM 1482 C C . LEU A 1 191 ? -26.343 4.461 30.527 1.00 78.88 191 LEU A C 1
ATOM 1484 O O . LEU A 1 191 ? -26.655 4.510 29.337 1.00 78.88 191 LEU A O 1
ATOM 1488 N N . LEU A 1 192 ? -26.512 3.371 31.277 1.00 82.44 192 LEU A N 1
ATOM 1489 C CA . LEU A 1 192 ? -27.008 2.094 30.762 1.00 82.44 192 LEU A CA 1
ATOM 1490 C C . LEU A 1 192 ? -28.489 2.158 30.376 1.00 82.44 192 LEU A C 1
ATOM 1492 O O . LEU A 1 192 ? -29.262 2.943 30.927 1.00 82.44 192 LEU A O 1
ATOM 1496 N N . ASP A 1 193 ? -28.889 1.293 29.442 1.00 82.75 193 ASP A N 1
ATOM 1497 C CA . ASP A 1 193 ? -30.293 1.145 29.071 1.00 82.75 193 ASP A CA 1
ATOM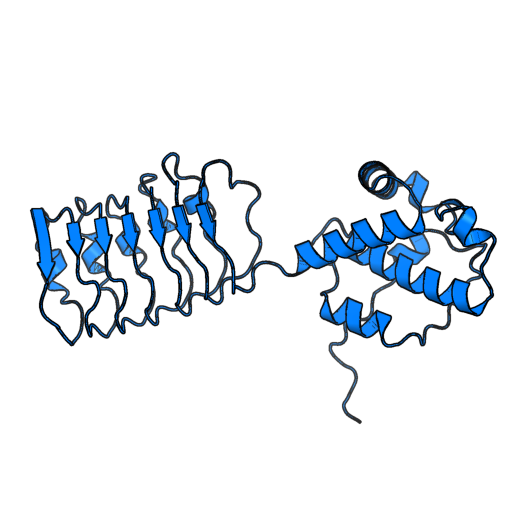 1498 C C . ASP A 1 193 ? -31.115 0.777 30.327 1.00 82.75 193 ASP A C 1
ATOM 1500 O O . ASP A 1 193 ? -30.790 -0.204 31.010 1.00 82.75 193 ASP A O 1
ATOM 1504 N N . PRO A 1 194 ? -32.195 1.516 30.651 1.00 77.62 194 PRO A N 1
ATOM 1505 C CA . PRO A 1 194 ? -33.036 1.224 31.810 1.00 77.62 194 PRO A CA 1
ATOM 1506 C C . PRO A 1 194 ? -33.573 -0.213 31.831 1.00 77.62 194 PRO A C 1
ATOM 1508 O O . PRO A 1 194 ? -33.760 -0.789 32.902 1.00 77.62 194 PRO A O 1
ATOM 1511 N N . ARG A 1 195 ? -33.792 -0.819 30.657 1.00 77.94 195 ARG A N 1
ATOM 1512 C CA . ARG A 1 195 ? -34.242 -2.213 30.525 1.00 77.94 195 ARG A CA 1
ATOM 1513 C C . ARG A 1 195 ? -33.182 -3.199 30.999 1.00 77.94 195 ARG A C 1
ATOM 1515 O O . ARG A 1 195 ? -33.533 -4.227 31.568 1.00 77.94 195 ARG A O 1
ATOM 1522 N N . LEU A 1 196 ? -31.905 -2.870 30.800 1.00 73.75 196 LEU A N 1
ATOM 1523 C CA . LEU A 1 196 ? -30.790 -3.655 31.310 1.00 73.75 196 LEU A CA 1
ATOM 1524 C C . LEU A 1 196 ? -30.731 -3.521 32.836 1.00 73.75 196 LEU A C 1
ATOM 1526 O O . LEU A 1 196 ? -30.749 -4.537 33.522 1.00 73.75 196 LEU A O 1
ATOM 1530 N N . ALA A 1 197 ? -30.784 -2.290 33.363 1.00 65.50 197 ALA A N 1
ATOM 1531 C CA . ALA A 1 197 ? -30.678 -1.979 34.796 1.00 65.50 197 ALA A CA 1
ATOM 1532 C C . ALA A 1 197 ? -31.732 -2.667 35.688 1.00 65.50 197 ALA A C 1
ATOM 1534 O O . ALA A 1 197 ? -31.444 -3.004 36.835 1.00 65.50 197 ALA A O 1
ATOM 1535 N N . LEU A 1 198 ? -32.934 -2.916 35.161 1.00 61.69 198 LEU A N 1
ATOM 1536 C CA . LEU A 1 198 ? -34.037 -3.565 35.881 1.00 61.69 198 LEU A CA 1
ATOM 1537 C C . LEU A 1 198 ? -33.858 -5.085 36.077 1.00 61.69 198 LEU A C 1
ATOM 1539 O O . LEU A 1 198 ? -34.638 -5.691 36.809 1.00 61.69 198 LEU A O 1
ATOM 1543 N N . SER A 1 199 ? -32.858 -5.704 35.437 1.00 62.25 199 SER A N 1
ATOM 1544 C CA . SER A 1 199 ? -32.702 -7.170 35.363 1.00 62.25 199 SER A CA 1
ATOM 1545 C C . SER A 1 199 ? -31.473 -7.745 36.086 1.00 62.25 199 SER A C 1
ATOM 1547 O O . SER A 1 199 ? -31.294 -8.960 36.107 1.00 62.25 199 SER A O 1
ATOM 1549 N N . ILE A 1 200 ? -30.626 -6.902 36.687 1.00 64.12 200 ILE A N 1
ATOM 1550 C CA . ILE A 1 200 ? -29.232 -7.251 37.014 1.00 64.12 200 ILE A CA 1
ATOM 1551 C C . ILE A 1 200 ? -29.086 -7.806 38.444 1.00 64.12 200 ILE A C 1
ATOM 1553 O O . ILE A 1 200 ? -29.440 -7.130 39.413 1.00 64.12 200 ILE A O 1
ATOM 1557 N N . 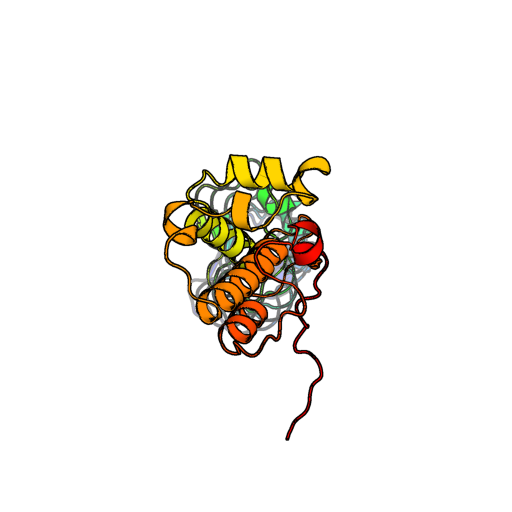CYS A 1 201 ? -28.492 -8.998 38.601 1.00 65.88 201 CYS A N 1
ATOM 1558 C CA . CYS A 1 201 ? -28.012 -9.487 39.902 1.00 65.88 201 CYS A CA 1
ATOM 1559 C C . CYS A 1 201 ? -26.575 -9.006 40.196 1.00 65.88 201 CYS A C 1
ATOM 1561 O O . CYS A 1 201 ? -25.869 -8.528 39.312 1.00 65.88 201 CYS A O 1
ATOM 1563 N N . GLN A 1 202 ? -26.079 -9.139 41.432 1.00 64.12 202 GLN A N 1
ATOM 1564 C CA . GLN A 1 202 ? -24.750 -8.614 41.802 1.00 64.12 202 GLN A CA 1
ATOM 1565 C C . GLN A 1 202 ? -23.603 -9.154 40.919 1.00 64.12 202 GLN A C 1
ATOM 1567 O O . GLN A 1 202 ? -22.647 -8.429 40.651 1.00 64.12 202 GLN A O 1
ATOM 1572 N N . LYS A 1 203 ? -23.707 -10.390 40.419 1.00 64.69 203 LYS A N 1
ATOM 1573 C CA . LYS A 1 203 ? -22.713 -10.979 39.511 1.00 64.69 203 LYS A CA 1
ATOM 1574 C C . LYS A 1 203 ? -22.722 -10.297 38.137 1.00 64.69 203 LYS A C 1
ATOM 1576 O O . LYS A 1 203 ? -21.684 -9.827 37.685 1.00 64.69 203 LYS A O 1
ATOM 1581 N N . ASP A 1 204 ? -23.905 -10.112 37.560 1.00 71.12 204 ASP A N 1
ATOM 1582 C CA . ASP A 1 204 ? -24.086 -9.447 36.266 1.00 71.12 204 ASP A CA 1
ATOM 1583 C C . ASP A 1 204 ? -23.651 -7.969 36.314 1.00 71.12 204 ASP A C 1
ATOM 1585 O O . ASP A 1 204 ? -23.163 -7.426 35.322 1.00 71.12 204 ASP A O 1
ATOM 1589 N N . THR A 1 205 ? -23.758 -7.306 37.480 1.00 74.25 205 THR A N 1
ATOM 1590 C CA . THR A 1 205 ? -23.266 -5.922 37.620 1.00 74.25 205 THR A CA 1
ATOM 1591 C C . THR A 1 205 ? -21.757 -5.827 37.416 1.00 74.25 205 THR A C 1
ATOM 1593 O O . THR A 1 205 ? -21.294 -4.864 36.809 1.00 74.25 205 THR A O 1
ATOM 1596 N N . GLN A 1 206 ? -20.985 -6.808 37.893 1.00 74.12 206 GLN A N 1
ATOM 1597 C CA . GLN A 1 206 ? -19.528 -6.808 37.753 1.00 74.12 206 GLN A CA 1
ATOM 1598 C C . GLN A 1 206 ? -19.110 -7.052 36.305 1.00 74.12 206 GLN A C 1
ATOM 1600 O O . GLN A 1 206 ? -18.243 -6.339 35.799 1.00 74.12 206 GLN A O 1
ATOM 1605 N N . ASP A 1 207 ? -19.780 -7.982 35.628 1.00 79.25 207 ASP A N 1
ATOM 1606 C CA . ASP A 1 207 ? -19.526 -8.294 34.223 1.00 79.25 207 ASP A CA 1
ATOM 1607 C C . ASP A 1 207 ? -19.816 -7.078 33.333 1.00 79.25 207 ASP A C 1
ATOM 1609 O O . ASP A 1 207 ? -18.988 -6.699 32.504 1.00 79.25 207 ASP A O 1
ATOM 1613 N N . ILE A 1 208 ? -20.929 -6.376 33.574 1.00 83.25 208 ILE A N 1
ATOM 1614 C CA . ILE A 1 208 ? -21.258 -5.135 32.859 1.00 83.25 208 ILE A CA 1
ATOM 1615 C C . ILE A 1 208 ? -20.207 -4.052 33.118 1.00 83.25 208 ILE A C 1
ATOM 1617 O O . ILE A 1 208 ? -19.790 -3.374 32.180 1.00 83.25 208 ILE A O 1
ATOM 1621 N N . MET A 1 209 ? -19.737 -3.889 34.359 1.00 80.19 209 MET A N 1
ATOM 1622 C CA . MET A 1 209 ? -18.680 -2.914 34.654 1.00 80.19 209 MET A CA 1
ATOM 1623 C C . MET A 1 209 ? -17.385 -3.214 33.893 1.00 80.19 209 MET A C 1
ATOM 1625 O O . MET A 1 209 ? -16.759 -2.282 33.388 1.00 80.19 209 MET A O 1
ATOM 1629 N N . ILE A 1 210 ? -16.997 -4.489 33.793 1.00 81.12 210 ILE A N 1
ATOM 1630 C CA . ILE A 1 210 ? -15.815 -4.920 33.032 1.00 81.12 210 ILE A CA 1
ATOM 1631 C C . ILE A 1 210 ? -16.005 -4.586 31.553 1.00 81.12 210 ILE A C 1
ATOM 1633 O O . ILE A 1 210 ? -15.170 -3.899 30.969 1.00 81.12 210 ILE A O 1
ATOM 1637 N N . VAL A 1 211 ? -17.130 -4.992 30.961 1.00 88.06 211 VAL A N 1
ATOM 1638 C CA . VAL A 1 211 ? -17.417 -4.748 29.541 1.00 88.06 211 VAL A CA 1
ATOM 1639 C C . VAL A 1 211 ? -17.439 -3.246 29.228 1.00 88.06 211 VAL A C 1
ATOM 1641 O O . VAL A 1 211 ? -16.877 -2.823 28.217 1.00 88.06 211 VAL A O 1
ATOM 1644 N N . VAL A 1 212 ? -18.014 -2.416 30.106 1.00 87.12 212 VAL A N 1
ATOM 1645 C CA . VAL A 1 212 ? -18.018 -0.953 29.936 1.00 87.12 212 VAL A CA 1
ATOM 1646 C C . VAL A 1 212 ? -16.613 -0.370 30.062 1.00 87.12 212 VAL A C 1
ATOM 1648 O O . VAL A 1 212 ? -16.238 0.468 29.244 1.00 87.12 212 VAL A O 1
ATOM 1651 N N . SER A 1 213 ? -15.816 -0.810 31.040 1.00 85.56 213 SER A N 1
ATOM 1652 C CA . SER A 1 213 ? -14.412 -0.395 31.166 1.00 85.56 213 SER A CA 1
ATOM 1653 C C . SER A 1 213 ? -13.614 -0.710 29.900 1.00 85.56 213 SER A C 1
ATOM 1655 O O . SER A 1 213 ? -12.937 0.175 29.371 1.00 85.56 213 SER A O 1
ATOM 1657 N N . ILE A 1 214 ? -13.751 -1.930 29.375 1.00 87.81 214 ILE A N 1
ATOM 1658 C CA . ILE A 1 214 ? -13.102 -2.360 28.133 1.00 87.81 214 ILE A CA 1
ATOM 1659 C C . ILE A 1 214 ? -13.540 -1.471 26.969 1.00 87.81 214 ILE A C 1
ATOM 1661 O O . ILE A 1 214 ? -12.698 -0.921 26.255 1.00 87.81 214 ILE A O 1
ATOM 1665 N N . ALA A 1 215 ? -14.849 -1.272 26.799 1.00 89.50 215 ALA A N 1
ATOM 1666 C CA . ALA A 1 215 ? -15.393 -0.452 25.723 1.00 89.50 215 ALA A CA 1
ATOM 1667 C C . ALA A 1 215 ? -14.895 1.004 25.791 1.00 89.50 215 ALA A C 1
ATOM 1669 O O . ALA A 1 215 ? -14.503 1.572 24.772 1.00 89.50 215 ALA A O 1
ATOM 1670 N N . LEU A 1 216 ? -14.829 1.597 26.986 1.00 86.38 216 LEU A N 1
ATOM 1671 C CA . LEU A 1 216 ? -14.314 2.954 27.186 1.00 86.38 216 LEU A CA 1
ATOM 1672 C C . LEU A 1 216 ? -12.822 3.074 26.844 1.00 86.38 216 LEU A C 1
ATOM 1674 O O . LEU A 1 216 ? -12.420 4.045 26.198 1.00 86.38 216 LEU A O 1
ATOM 1678 N N . ALA A 1 217 ? -12.001 2.089 27.211 1.00 86.31 217 ALA A N 1
ATOM 1679 C CA . ALA A 1 217 ? -10.586 2.075 26.840 1.00 86.31 217 ALA A CA 1
ATOM 1680 C C . ALA A 1 217 ? -10.385 1.916 25.322 1.00 86.31 217 ALA A C 1
ATOM 1682 O O . ALA A 1 217 ? -9.533 2.585 24.725 1.00 86.31 217 ALA A O 1
ATOM 1683 N N . CYS A 1 218 ? -11.216 1.091 24.675 1.00 86.62 218 CYS A N 1
ATOM 1684 C CA . CYS A 1 218 ? -11.254 0.938 23.220 1.00 86.62 218 CYS A CA 1
ATOM 1685 C C . CYS A 1 218 ? -11.567 2.263 22.498 1.00 86.62 218 CYS A C 1
ATOM 1687 O O . CYS A 1 218 ? -11.054 2.518 21.406 1.00 86.62 218 CYS A O 1
ATOM 1689 N N . LEU A 1 219 ? -12.347 3.145 23.129 1.00 84.31 219 LEU A N 1
ATOM 1690 C CA . LEU A 1 219 ? -12.733 4.454 22.598 1.00 84.31 219 LEU A CA 1
ATOM 1691 C C . LEU A 1 219 ? -11.696 5.565 22.821 1.00 84.31 219 LEU A C 1
ATOM 1693 O O . LEU A 1 219 ? -11.962 6.719 22.472 1.00 84.31 219 LEU A O 1
ATOM 1697 N N . CYS A 1 220 ? -10.504 5.254 23.347 1.00 80.06 220 CYS A N 1
ATOM 1698 C CA . CYS A 1 220 ? -9.462 6.256 23.562 1.00 80.06 220 CYS A CA 1
ATOM 1699 C C . CYS A 1 220 ? -9.193 7.074 22.283 1.00 80.06 220 CYS A C 1
ATOM 1701 O O . CYS A 1 220 ? -8.956 6.533 21.196 1.00 80.06 220 CYS A O 1
ATOM 1703 N N . SER A 1 221 ? -9.191 8.404 22.407 1.00 76.00 221 SER A N 1
ATOM 1704 C CA . SER A 1 221 ? -8.980 9.320 21.277 1.00 76.00 221 SER A CA 1
ATOM 1705 C C . SER A 1 221 ? -7.580 9.212 20.671 1.00 76.00 221 SER A C 1
ATOM 1707 O O . SER A 1 221 ? -7.378 9.571 19.513 1.00 76.00 221 SER A O 1
ATOM 1709 N N . LYS A 1 222 ? -6.611 8.683 21.427 1.00 72.00 222 LYS A N 1
ATOM 1710 C CA . LYS A 1 222 ? -5.242 8.434 20.975 1.00 72.00 222 LYS A CA 1
ATOM 1711 C C . LYS A 1 222 ? -5.072 6.935 20.660 1.00 72.00 222 LYS A C 1
ATOM 1713 O O . LYS A 1 222 ? -4.908 6.154 21.597 1.00 72.00 222 LYS A O 1
ATOM 1718 N N . PRO A 1 223 ? -5.017 6.512 19.378 1.00 71.12 223 PRO A N 1
ATOM 1719 C CA . PRO A 1 223 ? -4.978 5.092 18.998 1.00 71.12 223 PRO A CA 1
ATOM 1720 C C . PRO A 1 223 ? -3.864 4.288 19.676 1.00 71.12 223 PRO A C 1
ATOM 1722 O O . PRO A 1 223 ? -4.057 3.136 20.049 1.00 71.12 223 PRO A O 1
ATOM 1725 N N . LYS A 1 224 ? -2.703 4.906 19.929 1.00 67.94 224 LYS A N 1
ATOM 1726 C CA . LYS A 1 224 ? -1.578 4.254 20.620 1.00 67.94 224 LYS A CA 1
ATOM 1727 C C . LYS A 1 224 ? -1.943 3.681 21.994 1.00 67.94 224 LYS A C 1
ATOM 1729 O O . LYS A 1 224 ? -1.372 2.663 22.353 1.00 67.94 224 LYS A O 1
ATOM 1734 N N . PHE A 1 225 ? -2.909 4.275 22.692 1.00 78.31 225 PHE A N 1
ATOM 1735 C CA . PHE A 1 225 ? -3.318 3.882 24.044 1.00 78.31 225 PHE A CA 1
ATOM 1736 C C . PHE A 1 225 ? -4.542 2.961 24.079 1.00 78.31 225 PHE A C 1
ATOM 1738 O O . PHE A 1 225 ? -4.921 2.517 25.155 1.00 78.31 225 PHE A O 1
ATOM 1745 N N . ARG A 1 226 ? -5.172 2.666 22.933 1.00 82.12 226 ARG A N 1
ATOM 1746 C CA . ARG A 1 226 ? -6.221 1.635 22.887 1.00 82.12 226 ARG A CA 1
ATOM 1747 C C . ARG A 1 226 ? -5.588 0.252 23.102 1.00 82.12 226 ARG A C 1
ATOM 1749 O O . ARG A 1 226 ? -4.469 0.056 22.603 1.00 82.12 226 ARG A O 1
ATOM 1756 N N . PRO A 1 227 ? -6.276 -0.692 23.763 1.00 82.38 227 PRO A N 1
ATOM 1757 C CA . PRO A 1 227 ? -5.843 -2.089 23.812 1.00 82.38 227 PRO A CA 1
ATOM 1758 C C . PRO A 1 227 ? -5.779 -2.705 22.401 1.00 82.38 227 PRO A C 1
ATOM 1760 O O . PRO A 1 227 ? -6.251 -2.107 21.431 1.00 82.38 227 PRO A O 1
ATOM 1763 N N . SER A 1 228 ? -5.159 -3.875 22.269 1.00 81.31 228 SER A N 1
ATOM 1764 C CA . SER A 1 228 ? -5.318 -4.738 21.088 1.00 81.31 228 SER A CA 1
ATOM 1765 C C . SER A 1 228 ? -6.585 -5.599 21.210 1.00 81.31 228 SER A C 1
ATOM 1767 O O . SER A 1 228 ? -7.138 -5.740 22.304 1.00 81.31 228 SER A O 1
ATOM 1769 N N . MET A 1 229 ? -7.053 -6.210 20.115 1.00 83.25 229 MET A N 1
ATOM 1770 C CA . MET A 1 229 ? -8.181 -7.152 20.200 1.00 83.25 229 MET A CA 1
ATOM 1771 C C . MET A 1 229 ? -7.823 -8.407 21.011 1.00 83.25 229 MET A C 1
ATOM 1773 O O . MET A 1 229 ? -8.706 -8.997 21.633 1.00 83.25 229 MET A O 1
ATOM 1777 N N . GLN A 1 230 ? -6.547 -8.803 21.056 1.00 77.56 230 GLN A N 1
ATOM 1778 C CA . GLN A 1 230 ? -6.074 -9.894 21.910 1.00 77.56 230 GLN A CA 1
ATOM 1779 C C . GLN A 1 230 ? -6.183 -9.525 23.390 1.00 77.56 230 GLN A C 1
ATOM 1781 O O . GLN A 1 230 ? -6.644 -10.350 24.176 1.00 77.56 230 GLN A O 1
ATOM 1786 N N . ASP A 1 231 ? -5.819 -8.292 23.763 1.00 82.06 231 ASP A N 1
ATOM 1787 C CA . ASP A 1 231 ? -5.974 -7.802 25.139 1.00 82.06 231 ASP A CA 1
ATOM 1788 C C . ASP A 1 231 ? -7.455 -7.817 25.544 1.00 82.06 231 ASP A C 1
ATOM 1790 O O . ASP A 1 231 ? -7.807 -8.390 26.575 1.00 82.06 231 ASP A O 1
ATOM 1794 N N . VAL A 1 232 ? -8.329 -7.282 24.677 1.00 85.56 232 VAL A N 1
ATOM 1795 C CA . VAL A 1 232 ? -9.792 -7.290 24.861 1.00 85.56 232 VAL A CA 1
ATOM 1796 C C . VAL A 1 232 ? -10.317 -8.717 25.041 1.00 85.56 232 VAL A C 1
ATOM 1798 O O . VAL A 1 232 ? -11.061 -8.996 25.979 1.00 85.56 232 VAL A O 1
ATOM 1801 N N . SER A 1 233 ? -9.918 -9.645 24.168 1.00 84.38 233 SER A N 1
ATOM 1802 C CA . SER A 1 233 ? -10.346 -11.046 24.237 1.00 84.38 233 SER A CA 1
ATOM 1803 C C . SER A 1 233 ? -9.855 -11.745 25.509 1.00 84.38 233 SER A C 1
ATOM 1805 O O . SER A 1 233 ? -10.610 -12.506 26.119 1.00 84.38 233 SER A O 1
ATOM 1807 N N . CYS A 1 234 ? -8.622 -11.469 25.939 1.00 81.19 234 CYS A N 1
ATOM 1808 C CA . CYS A 1 234 ? -8.046 -12.014 27.166 1.00 81.19 234 CYS A CA 1
ATOM 1809 C C . CYS A 1 234 ? -8.798 -11.521 28.411 1.00 81.19 234 CYS A C 1
ATOM 1811 O O . CYS A 1 234 ? -9.116 -12.317 29.297 1.00 81.19 234 CYS A O 1
ATOM 1813 N N . GLU A 1 235 ? -9.127 -10.230 28.459 1.00 82.50 235 GLU A N 1
ATOM 1814 C CA . GLU A 1 235 ? -9.837 -9.620 29.585 1.00 82.50 235 GLU A CA 1
ATOM 1815 C C . GLU A 1 235 ? -11.290 -10.106 29.674 1.00 82.50 235 GLU A C 1
ATOM 1817 O O . GLU A 1 235 ? -11.744 -10.485 30.752 1.00 82.50 235 GLU A O 1
ATOM 1822 N N . LEU A 1 236 ? -11.982 -10.231 28.534 1.00 83.12 236 LEU A N 1
ATOM 1823 C CA . LEU A 1 236 ? -13.318 -10.838 28.466 1.00 83.12 236 LEU A CA 1
ATOM 1824 C C . LEU A 1 236 ? -13.319 -12.334 28.819 1.00 83.12 236 LEU A C 1
ATOM 1826 O O . LEU A 1 236 ? -14.328 -12.854 29.279 1.00 83.12 236 LEU A O 1
ATOM 1830 N N . SER A 1 237 ? -12.214 -13.052 28.610 1.00 80.38 237 SER A N 1
ATOM 1831 C CA . SER A 1 237 ? -12.126 -14.482 28.953 1.00 80.38 237 SER A CA 1
ATOM 1832 C C . SER A 1 237 ? -11.846 -14.713 30.442 1.00 80.38 237 SER A C 1
ATOM 1834 O O . SER A 1 237 ? -12.217 -15.746 30.998 1.00 80.38 237 SER A O 1
ATOM 1836 N N . ASN A 1 238 ? -11.210 -13.746 31.106 1.00 69.19 238 ASN A N 1
ATOM 1837 C CA . ASN A 1 238 ? -10.799 -13.824 32.502 1.00 69.19 238 ASN A CA 1
ATOM 1838 C C . ASN A 1 238 ? -11.671 -12.919 33.387 1.00 69.19 238 ASN A C 1
ATOM 1840 O O . ASN A 1 238 ? -11.156 -11.984 33.999 1.00 69.19 238 ASN A O 1
ATOM 1844 N N . PHE A 1 239 ? -12.970 -13.233 33.520 1.00 64.38 239 PHE A N 1
ATOM 1845 C CA . PHE A 1 239 ? -13.922 -12.598 34.459 1.00 64.38 239 PHE A CA 1
ATOM 1846 C C . PHE A 1 239 ? -13.550 -12.829 35.948 1.00 64.38 239 PHE A C 1
ATOM 1848 O O . PHE A 1 239 ? -14.309 -13.379 36.744 1.00 64.38 239 PHE A O 1
ATOM 1855 N N . LYS A 1 240 ? -12.341 -12.444 36.357 1.00 55.38 240 LYS A N 1
ATOM 1856 C CA . LYS A 1 240 ? -11.858 -12.441 37.740 1.00 55.38 240 LYS A CA 1
ATOM 1857 C C . LYS A 1 240 ? -11.491 -11.014 38.115 1.00 55.38 240 LYS A C 1
ATOM 1859 O O . LYS A 1 240 ? -10.325 -10.701 38.337 1.00 55.38 240 LYS A O 1
ATOM 1864 N N . MET A 1 241 ? -12.490 -10.140 38.180 1.00 53.03 241 MET A N 1
ATOM 1865 C CA . MET A 1 241 ? -12.284 -8.765 38.619 1.00 53.03 241 MET A CA 1
ATOM 1866 C C . MET A 1 241 ? -13.093 -8.479 39.882 1.00 53.03 241 MET A C 1
ATOM 1868 O O . MET A 1 241 ? -14.319 -8.448 39.874 1.00 53.03 241 MET A O 1
ATOM 1872 N N . THR A 1 242 ? -12.393 -8.240 40.987 1.00 49.44 242 THR A N 1
ATOM 1873 C CA . THR A 1 242 ? -12.973 -7.724 42.228 1.00 49.44 242 THR A CA 1
ATOM 1874 C C . THR A 1 242 ? -13.086 -6.206 42.125 1.00 49.44 242 THR A C 1
ATOM 1876 O O . THR A 1 242 ? -12.125 -5.464 42.322 1.00 49.44 242 THR A O 1
ATOM 1879 N N . LEU A 1 243 ? -14.276 -5.717 41.783 1.00 52.16 243 LEU A N 1
ATOM 1880 C CA . LEU A 1 243 ? -14.587 -4.292 41.868 1.00 52.16 243 LEU A CA 1
ATOM 1881 C C . LEU A 1 243 ? -14.678 -3.873 43.343 1.00 52.16 243 LEU A C 1
ATOM 1883 O O . LEU A 1 243 ? -15.492 -4.403 44.090 1.00 52.16 243 LEU A O 1
ATOM 1887 N N . LEU A 1 244 ? -13.837 -2.916 43.751 1.00 51.72 244 LEU A N 1
ATOM 1888 C CA . LEU A 1 244 ? -13.858 -2.289 45.085 1.00 51.72 244 LEU A CA 1
ATOM 1889 C C . LEU A 1 244 ? -15.044 -1.324 45.275 1.00 51.72 244 LEU A C 1
ATOM 1891 O O . LEU A 1 244 ? -15.334 -0.927 46.398 1.00 51.72 244 LEU A O 1
ATOM 1895 N N . SER A 1 245 ? -15.715 -0.940 44.187 1.00 56.75 245 SER A N 1
ATOM 1896 C CA . SER A 1 245 ? -16.770 0.078 44.154 1.00 56.75 245 SER A CA 1
ATOM 1897 C C . SER A 1 245 ? -18.129 -0.552 43.850 1.00 56.75 245 SER A C 1
ATOM 1899 O O . SER A 1 245 ? -18.229 -1.433 42.994 1.00 56.75 245 SER A O 1
ATOM 1901 N N . SER A 1 246 ? -19.186 -0.066 44.504 1.00 65.88 246 SER A N 1
ATOM 1902 C CA . SER A 1 246 ? -20.566 -0.438 44.179 1.00 65.88 246 SER A CA 1
ATOM 1903 C C . SER A 1 246 ? -20.959 0.080 42.789 1.00 65.88 246 SER A C 1
ATOM 1905 O O . SER A 1 246 ? -20.676 1.230 42.451 1.00 65.88 246 SER A O 1
ATOM 1907 N N . PHE A 1 247 ? -21.677 -0.734 42.003 1.00 68.19 247 PHE A N 1
ATOM 1908 C CA . PHE A 1 247 ? -22.240 -0.354 40.692 1.00 68.19 247 PHE A CA 1
ATOM 1909 C C . PHE A 1 247 ? -23.047 0.954 40.746 1.00 68.19 247 PHE A C 1
ATOM 1911 O O . PHE A 1 247 ? -23.133 1.687 39.767 1.00 68.19 247 PHE A O 1
ATOM 1918 N N . HIS A 1 248 ? -23.641 1.256 41.904 1.00 68.81 248 HIS A N 1
ATOM 1919 C CA . HIS A 1 248 ? -24.530 2.403 42.081 1.00 68.81 248 HIS A CA 1
ATOM 1920 C C . HIS A 1 248 ? -23.787 3.730 42.300 1.00 68.81 248 HIS A C 1
ATOM 1922 O O . HIS A 1 248 ? -24.422 4.783 42.217 1.00 68.81 248 HIS A O 1
ATOM 1928 N N . GLU A 1 249 ? -22.481 3.681 42.577 1.00 74.06 249 GLU A N 1
ATOM 1929 C CA . GLU A 1 249 ? -21.661 4.831 42.993 1.00 74.06 249 GLU A CA 1
ATOM 1930 C C . GLU A 1 249 ? -20.482 5.107 42.051 1.00 74.06 249 GLU A C 1
ATOM 1932 O O . GLU A 1 249 ? -19.829 6.142 42.171 1.00 74.06 249 GLU A O 1
ATOM 1937 N N . ILE A 1 250 ? -20.201 4.201 41.111 1.00 77.94 250 ILE A N 1
ATOM 1938 C CA . ILE A 1 250 ? -19.065 4.339 40.202 1.00 77.94 250 ILE A CA 1
ATOM 1939 C C . ILE A 1 250 ? -19.365 5.323 39.069 1.00 77.94 250 ILE A C 1
ATOM 1941 O O . ILE A 1 250 ? -20.394 5.233 38.387 1.00 77.94 250 ILE A O 1
ATOM 1945 N N . SER A 1 251 ? -18.443 6.258 38.854 1.00 81.94 251 SER A N 1
ATOM 1946 C CA . SER A 1 251 ? -18.524 7.205 37.744 1.00 81.94 251 SER A CA 1
ATOM 1947 C C . SER A 1 251 ? -17.807 6.698 36.494 1.00 81.94 251 SER A C 1
ATOM 1949 O O . SER A 1 251 ? -16.903 5.859 36.555 1.00 81.94 251 SER A O 1
ATOM 1951 N N . ILE A 1 252 ? -18.176 7.254 35.338 1.00 76.62 252 ILE A N 1
ATOM 1952 C CA . ILE A 1 252 ? -17.519 6.958 34.056 1.00 76.62 252 ILE A CA 1
ATOM 1953 C C . ILE A 1 252 ? -16.021 7.299 34.119 1.00 76.62 252 ILE A C 1
ATOM 1955 O O . ILE A 1 252 ? -15.197 6.510 33.665 1.00 76.62 252 ILE A O 1
ATOM 1959 N N . HIS A 1 253 ? -15.642 8.418 34.747 1.00 77.25 253 HIS A N 1
ATOM 1960 C CA . HIS A 1 253 ? -14.243 8.814 34.931 1.00 77.25 253 HIS A CA 1
ATOM 1961 C C . HIS A 1 253 ? -13.424 7.720 35.624 1.00 77.25 253 HIS A C 1
ATOM 1963 O O . HIS A 1 253 ? -12.334 7.379 35.173 1.00 77.25 253 HIS A O 1
ATOM 1969 N N . GLN A 1 254 ? -13.960 7.145 36.706 1.00 72.62 254 GLN A N 1
ATOM 1970 C CA . GLN A 1 254 ? -13.284 6.092 37.469 1.00 72.62 254 GLN A CA 1
ATOM 1971 C C . GLN A 1 254 ? -13.074 4.819 36.637 1.00 72.62 254 GLN A C 1
ATOM 1973 O O . GLN A 1 254 ? -12.062 4.137 36.809 1.00 72.62 254 GLN A O 1
ATOM 1978 N N . LEU A 1 255 ? -13.991 4.521 35.710 1.00 73.94 255 LEU A N 1
ATOM 1979 C CA . LEU A 1 255 ? -13.856 3.417 34.756 1.00 73.94 255 LEU A CA 1
ATOM 1980 C C . LEU A 1 255 ? -12.847 3.728 33.641 1.00 73.94 255 LEU A C 1
ATOM 1982 O O . LEU A 1 255 ? -12.147 2.817 33.212 1.00 73.94 255 LEU A O 1
ATOM 1986 N N . MET A 1 256 ? -12.746 4.988 33.202 1.00 71.25 256 MET A N 1
ATOM 1987 C CA . MET A 1 256 ? -11.808 5.432 32.158 1.00 71.25 256 MET A CA 1
ATOM 1988 C C . MET A 1 256 ? -10.356 5.526 32.637 1.00 71.25 256 MET A C 1
ATOM 1990 O O . MET A 1 256 ? -9.439 5.347 31.842 1.00 71.25 256 MET A O 1
ATOM 1994 N N . THR A 1 257 ? -10.125 5.820 33.919 1.00 62.97 257 THR A N 1
ATOM 1995 C CA . THR A 1 257 ? -8.772 5.879 34.503 1.00 62.97 257 THR A CA 1
ATOM 1996 C C . THR A 1 257 ? -8.184 4.509 34.824 1.00 62.97 257 THR A C 1
ATOM 1998 O O . THR A 1 257 ? -7.055 4.429 35.306 1.00 62.97 257 THR A O 1
ATOM 2001 N N . ARG A 1 258 ? -8.936 3.425 34.606 1.00 64.31 258 ARG A N 1
ATOM 2002 C CA . ARG A 1 258 ? -8.416 2.079 34.815 1.00 64.31 258 ARG A CA 1
ATOM 2003 C C . ARG A 1 258 ? -7.455 1.699 33.703 1.00 64.31 258 ARG A C 1
ATOM 2005 O O . ARG A 1 258 ? -7.806 1.714 32.528 1.00 64.31 258 ARG A O 1
ATOM 2012 N N . GLU A 1 259 ? -6.261 1.289 34.102 1.00 55.91 259 GLU A N 1
ATOM 2013 C CA . GLU A 1 259 ? -5.352 0.585 33.213 1.00 55.91 259 GLU A CA 1
ATOM 2014 C C . GLU A 1 259 ? -5.910 -0.816 32.954 1.00 55.91 259 GLU A C 1
ATOM 2016 O O . GLU A 1 259 ? -5.973 -1.650 33.861 1.00 55.91 259 GLU A O 1
ATOM 2021 N N . ILE A 1 260 ? -6.306 -1.074 31.708 1.00 58.28 260 ILE A N 1
ATOM 2022 C CA . ILE A 1 260 ? -6.404 -2.441 31.204 1.00 58.28 260 ILE A CA 1
ATOM 2023 C C . ILE A 1 260 ? -4.984 -2.988 31.243 1.00 58.28 260 ILE A C 1
ATOM 2025 O O . ILE A 1 260 ? -4.092 -2.465 30.572 1.00 58.28 260 ILE A O 1
ATOM 2029 N N . CYS A 1 261 ? -4.749 -3.971 32.110 1.00 43.44 261 CYS A N 1
ATOM 2030 C CA . CYS A 1 261 ? -3.428 -4.554 32.286 1.00 43.44 261 CYS A CA 1
ATOM 2031 C C . CYS A 1 261 ? -2.929 -5.080 30.940 1.00 43.44 261 CYS A C 1
ATOM 2033 O O . CYS A 1 261 ? -3.463 -6.059 30.428 1.00 43.44 261 CYS A O 1
ATOM 2035 N N . HIS A 1 262 ? -1.881 -4.456 30.394 1.00 38.75 262 HIS A N 1
ATOM 2036 C CA . HIS A 1 262 ? -1.138 -5.016 29.273 1.00 38.75 262 HIS A CA 1
ATOM 2037 C C . HIS A 1 262 ? -0.609 -6.397 29.690 1.00 38.75 262 HIS A C 1
ATOM 2039 O O . HIS A 1 262 ? 0.208 -6.475 30.615 1.00 38.75 262 HIS A O 1
ATOM 2045 N N . PRO A 1 263 ? -1.016 -7.494 29.031 1.00 37.62 263 PRO A N 1
ATOM 2046 C CA . PRO A 1 263 ? -0.476 -8.819 29.275 1.00 37.62 263 PRO A CA 1
ATOM 2047 C C . PRO A 1 263 ? 0.879 -8.952 28.566 1.00 37.62 263 PRO A C 1
ATOM 2049 O O . PRO A 1 263 ? 1.114 -9.844 27.760 1.00 37.62 263 PRO A O 1
ATOM 2052 N N . SER A 1 264 ? 1.808 -8.057 28.882 1.00 34.91 264 SER A N 1
ATOM 2053 C CA . SER A 1 264 ? 3.234 -8.290 28.701 1.00 34.91 264 SER A CA 1
ATOM 2054 C C . SER A 1 264 ? 3.843 -8.275 30.097 1.00 34.91 264 SER A C 1
ATOM 2056 O O . SER A 1 264 ? 3.931 -7.212 30.705 1.00 34.91 264 SER A O 1
ATOM 2058 N N . CYS A 1 265 ? 4.235 -9.460 30.580 1.00 31.25 265 CYS A N 1
ATOM 2059 C CA . CYS A 1 265 ? 4.846 -9.755 31.888 1.00 31.25 265 CYS A CA 1
ATOM 2060 C C . CYS A 1 265 ? 3.897 -10.166 33.030 1.00 31.25 265 CYS A C 1
ATOM 2062 O O . CYS A 1 265 ? 3.844 -9.486 34.050 1.00 31.25 265 CYS A O 1
ATOM 2064 N N . LYS A 1 266 ? 3.278 -11.353 32.938 1.00 30.05 266 LYS A N 1
ATOM 2065 C CA . LYS A 1 266 ? 3.206 -12.298 34.075 1.00 30.05 266 LYS A CA 1
ATOM 2066 C C . LYS A 1 266 ? 3.414 -13.733 33.553 1.00 30.05 266 LYS A C 1
ATOM 2068 O O . LYS A 1 266 ? 2.555 -14.255 32.856 1.00 30.05 266 LYS A O 1
ATOM 2073 N N . SER A 1 267 ? 4.635 -14.236 33.781 1.00 28.67 267 SER A N 1
ATOM 2074 C CA . SER A 1 267 ? 5.067 -15.634 34.022 1.00 28.67 267 SER A CA 1
ATOM 2075 C C . SER A 1 267 ? 4.057 -16.743 33.674 1.00 28.67 267 SER A C 1
ATOM 2077 O O . SER A 1 267 ? 2.952 -16.749 34.199 1.00 28.67 267 SER A O 1
ATOM 2079 N N . GLN A 1 268 ? 4.353 -17.676 32.757 1.00 30.02 268 GLN A N 1
ATOM 2080 C CA . GLN A 1 268 ? 5.172 -18.872 33.044 1.00 30.02 268 GLN A CA 1
ATOM 2081 C C . GLN A 1 268 ? 5.022 -19.340 34.496 1.00 30.02 268 GLN A C 1
ATOM 2083 O O . GLN A 1 268 ? 5.854 -18.998 35.330 1.00 30.02 268 GLN A O 1
ATOM 2088 N N . ASP A 1 269 ? 3.968 -20.111 34.744 1.00 33.28 269 ASP A N 1
ATOM 2089 C CA . ASP A 1 269 ? 4.019 -21.234 35.680 1.00 33.28 269 ASP A CA 1
ATOM 2090 C C . ASP A 1 269 ? 4.084 -22.529 34.855 1.00 33.28 269 ASP A C 1
ATOM 2092 O O . ASP A 1 269 ? 3.377 -22.592 33.816 1.00 33.28 269 ASP A O 1
#

Radius of gyration: 25.92 Å; chains: 1; bounding box: 56×39×72 Å